Protein AF-A0AAF3F1T7-F1 (afdb_monomer)

Secondary structure (DSSP, 8-state):
---------STT------SSS-EEE--BTTB--EE----TT-TT--HHHHHHHHHH-----BS-SSS--BT-HHHHHHHHHHHHHH-HHHHHHHHHHHHHHHT--EEEEEE-TTT--EEEEE-TTS--S-S--TTS-TTTS-----SS-GGG-SSHHHHHHHHHHHHHHHHSTT-HHHHHHHHHHHHHHHHHHHHHH-SSSSSEEEEEEE--SS-TTS-EEEEEE-STHIIIIIIITTGGGTT---S-B-TTS-B-TTS--S--TTSTTT--TT-GGGSTTTTTTT-

Foldseek 3Di:
DDDDDDDDDDPPDDDDDDDDAFDDFPDDPPDGWGFDDDDPPQPLADPLLRVLCVVQNEGWDAPDPVGQFTPQPLVCLQVVVVCCVPPVSRSLSVLLLLLSCQQDFAQDWDQAAAVRDIDGLGDHRFRFRGQAGPVPDGVVRTNNPRNDDLVQADCRLVSSLVSLLLSCVPVVVNDVSSCVSRVVSNVSNLVVQCVPAVPPNPQWGFFDQACRHPPNVDGDGATAHRPLCQCVQQQCLPVNNLQDGDGDAHPVSHDPVVPDDDRRPRRNVSCPPPCPPRSSPSPPVSD

Radius of gyration: 19.87 Å; Cα contacts (8 Å, |Δi|>4): 439; chains: 1; bounding box: 49×60×43 Å

Nearest PDB structures (foldseek):
  5npf-assembly1_A  TM=7.261E-01  e=2.878E-16  Thermoanaerobacterium xylanolyticum
  8i5u-assembly1_A  TM=7.271E-01  e=4.092E-16  Thermoanaerobacterium xylanolyticum LX-11
  7dkw-assembly2_B  TM=7.254E-01  e=5.175E-16  Thermoanaerobacterium xylanolyticum LX-11
  7w2x-assembly1_A  TM=7.253E-01  e=5.175E-16  Thermoanaerobacterium xylanolyticum LX-11
  7w2v-assembly1_A  TM=7.261E-01  e=5.175E-16  Thermoanaerobacterium xylanolyticum LX-11

InterPro domains:
  IPR006775 Glycosyl-hydrolase family 116, catalytic region [PF04685] (57-226)
  IPR006775 Glycosyl-hydrolase family 116, catalytic region [PF04685] (229-257)
  IPR008928 Six-hairpin glycosidase superfamily [SSF48208] (55-219)
  IPR052566 Non-lysosomal glucosylceramidase [PTHR12654] (53-225)

Mean predicted aligned error: 12.92 Å

Organism: NCBI:txid2138241

Sequence (287 aa):
MVVKTKIELINGQQLCYESTLVRSVLNNNGLQFYLIQPFLQEPHLSPYTQALMKRRGRFGYLESWEYRMVTTYDVHFYASYAIASLWPDLELTIQAEFTDQVGHSAEKEIRFHMEGDKAPLKSRARVPHDLGNPAQDPWLLTNAYVMHDTGKWKDLNLKFVLTSWRDYVILTEKNRKFLDHVYPAVKLLINDTLDCWDQDRDGMIENFGKADQTYDAWQMEGVSALRATIYELNVCKFGDGKMGAVNGMRPDGTLDRARDSLMANQLCGIWDNSKPEKAFDAYVYMR

pLDDT: mean 70.87, std 23.78, range [22.39, 98.19]

Solvent-accessible surface area (backbone atoms only — not comparable to full-atom values): 16847 Å² total; per-residue (Å²): 133,90,77,88,76,86,87,80,82,73,89,85,62,90,81,86,88,74,73,102,68,82,50,64,70,56,80,62,94,85,48,84,43,65,47,78,86,79,74,89,84,49,88,63,59,44,74,65,40,53,53,43,28,74,74,56,41,56,72,79,48,60,69,43,90,89,46,61,26,28,45,30,38,66,60,37,63,56,55,41,52,60,38,45,74,77,38,42,60,44,39,56,32,44,54,41,49,51,40,38,43,19,73,42,62,38,83,56,70,41,67,23,66,75,80,62,50,75,48,52,58,34,46,56,62,30,51,59,54,16,35,2,23,82,93,62,58,46,70,78,46,46,32,58,71,48,51,54,68,60,81,67,32,70,46,48,51,53,47,49,45,53,50,53,50,49,41,34,62,69,71,45,78,60,40,60,72,60,45,69,63,41,45,64,43,43,53,46,31,54,52,52,47,43,75,74,33,25,87,85,70,84,48,38,31,64,44,84,61,40,47,39,40,87,58,62,90,47,63,40,72,47,28,27,67,69,46,82,48,31,55,52,54,24,18,37,67,31,67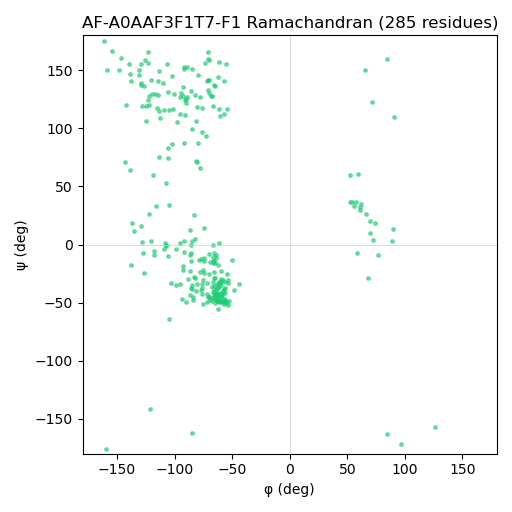,68,16,51,24,13,66,56,87,52,29,37,90,86,72,45,75,49,73,93,76,67,86,81,75,37,85,67,39,27,85,78,45,64,73,91,57,75,84,73,65,82,37,78,67,65,66,72,103

Structure (mmCIF, N/CA/C/O backbone):
data_AF-A0AAF3F1T7-F1
#
_entry.id   AF-A0AAF3F1T7-F1
#
loop_
_atom_site.group_PDB
_atom_site.id
_atom_site.type_symbol
_atom_site.label_atom_id
_atom_site.label_alt_id
_atom_site.label_comp_id
_atom_site.label_asym_id
_atom_site.label_entity_id
_atom_site.label_seq_id
_atom_site.pdbx_PDB_ins_code
_atom_site.Cartn_x
_atom_site.Cartn_y
_atom_site.Cartn_z
_atom_site.occupancy
_atom_site.B_iso_or_equiv
_atom_site.auth_seq_id
_atom_site.auth_comp_id
_atom_site.auth_asym_id
_atom_site.auth_atom_id
_atom_site.pdbx_PDB_model_num
ATOM 1 N N . MET A 1 1 ? 9.779 35.218 2.360 1.00 26.64 1 MET A N 1
ATOM 2 C CA . MET A 1 1 ? 11.245 35.164 2.546 1.00 26.64 1 MET A CA 1
ATOM 3 C C . MET A 1 1 ? 11.849 34.776 1.203 1.00 26.64 1 MET A C 1
ATOM 5 O O . MET A 1 1 ? 11.655 33.651 0.771 1.00 26.64 1 MET A O 1
ATOM 9 N N . VAL A 1 2 ? 12.430 35.734 0.473 1.00 22.39 2 VAL A N 1
ATOM 10 C CA . VAL A 1 2 ? 12.937 35.517 -0.895 1.00 22.39 2 VAL A CA 1
ATOM 11 C C . VAL A 1 2 ? 14.312 34.862 -0.802 1.00 22.39 2 VAL A C 1
ATOM 13 O O . VAL A 1 2 ? 15.281 35.517 -0.423 1.00 22.39 2 VAL A O 1
ATOM 16 N N . VAL A 1 3 ? 14.402 33.571 -1.118 1.00 24.62 3 VAL A N 1
ATOM 17 C CA . VAL A 1 3 ? 15.684 32.864 -1.224 1.00 24.62 3 VAL A CA 1
ATOM 18 C C . VAL A 1 3 ? 16.096 32.870 -2.694 1.00 24.62 3 VAL A C 1
ATOM 20 O O . VAL A 1 3 ? 15.434 32.277 -3.538 1.00 24.62 3 VAL A O 1
ATOM 23 N N . LYS A 1 4 ? 17.174 33.596 -3.012 1.00 24.16 4 LYS A N 1
ATOM 24 C CA . LYS A 1 4 ? 17.809 33.588 -4.338 1.00 24.16 4 LYS A CA 1
ATOM 25 C C . LYS A 1 4 ? 18.459 32.223 -4.565 1.00 24.16 4 LYS A C 1
ATOM 27 O O . LYS A 1 4 ? 19.285 31.812 -3.752 1.00 24.16 4 LYS A O 1
ATOM 32 N N . THR A 1 5 ? 18.172 31.557 -5.679 1.00 28.47 5 THR A N 1
ATOM 33 C CA . THR A 1 5 ? 18.879 30.323 -6.061 1.00 28.47 5 THR A CA 1
ATOM 34 C C . THR A 1 5 ? 19.432 30.441 -7.479 1.00 28.47 5 THR A C 1
ATOM 36 O O . THR A 1 5 ? 18.813 31.002 -8.379 1.00 28.47 5 THR A O 1
ATOM 39 N N . LYS A 1 6 ? 20.676 29.978 -7.609 1.00 25.16 6 LYS A N 1
ATOM 40 C CA . LYS A 1 6 ? 21.584 30.063 -8.752 1.00 25.16 6 LYS A CA 1
ATOM 41 C C . LYS A 1 6 ? 21.052 29.248 -9.942 1.00 25.16 6 LYS A C 1
ATOM 43 O O . LYS A 1 6 ? 20.586 28.128 -9.761 1.00 25.16 6 LYS A O 1
ATOM 48 N N . ILE A 1 7 ? 21.141 29.820 -11.141 1.00 31.12 7 ILE A N 1
ATOM 49 C CA . ILE A 1 7 ? 20.730 29.204 -12.409 1.00 31.12 7 ILE A CA 1
ATOM 50 C C . ILE A 1 7 ? 21.934 28.447 -12.982 1.00 31.12 7 ILE A C 1
ATOM 52 O O . ILE A 1 7 ? 22.962 29.067 -13.246 1.00 31.12 7 ILE A O 1
ATOM 56 N N . GLU A 1 8 ? 21.809 27.139 -13.206 1.00 27.91 8 GLU A N 1
ATOM 57 C CA . GLU A 1 8 ? 22.710 26.388 -14.089 1.00 27.91 8 GLU A CA 1
ATOM 58 C C . GLU A 1 8 ? 21.908 25.820 -15.262 1.00 27.91 8 GLU A C 1
ATOM 60 O O . GLU A 1 8 ? 20.834 25.241 -15.090 1.00 27.91 8 GLU A O 1
ATOM 65 N N . LEU A 1 9 ? 22.419 26.070 -16.467 1.00 26.53 9 LEU A N 1
ATOM 66 C CA . LEU A 1 9 ? 21.808 25.708 -17.739 1.00 26.53 9 LEU A CA 1
ATOM 67 C C . LEU A 1 9 ? 22.265 24.305 -18.142 1.00 26.53 9 LEU A C 1
ATOM 69 O O . LEU A 1 9 ? 23.463 24.063 -18.270 1.00 26.53 9 LEU A O 1
ATOM 73 N N . ILE A 1 10 ? 21.319 23.415 -18.441 1.00 33.62 10 ILE A N 1
ATOM 74 C CA . ILE A 1 10 ? 21.575 22.210 -19.236 1.00 33.62 10 ILE A CA 1
ATOM 75 C C . ILE A 1 10 ? 20.627 22.273 -20.440 1.00 33.62 10 ILE A C 1
ATOM 77 O O . ILE A 1 10 ? 19.414 22.357 -20.275 1.00 33.62 10 ILE A O 1
ATOM 81 N N . ASN A 1 11 ? 21.190 22.285 -21.651 1.00 34.19 11 ASN A N 1
ATOM 82 C CA . ASN A 1 11 ? 20.481 22.251 -22.942 1.00 34.19 11 ASN A CA 1
ATOM 83 C C . ASN A 1 11 ? 19.511 23.413 -23.254 1.00 34.19 11 ASN A C 1
ATOM 85 O O . ASN A 1 11 ? 18.530 23.227 -23.969 1.00 34.19 11 ASN A O 1
ATOM 89 N N . GLY A 1 12 ? 19.795 24.630 -22.781 1.00 33.75 12 GLY A N 1
ATOM 90 C CA . GLY A 1 12 ? 19.194 25.853 -23.340 1.00 33.75 12 GLY A CA 1
ATOM 91 C C . GLY A 1 12 ? 17.698 26.077 -23.077 1.00 33.75 12 GLY A C 1
ATOM 92 O O . GLY A 1 12 ? 17.131 27.005 -23.647 1.00 33.75 12 GLY A O 1
ATOM 93 N N . GLN A 1 13 ? 17.054 25.288 -22.212 1.00 35.22 13 GLN A N 1
ATOM 94 C CA . GLN A 1 13 ? 15.683 25.555 -21.767 1.00 35.22 13 GLN A CA 1
ATOM 95 C C . GLN A 1 13 ? 15.676 26.377 -20.473 1.00 35.22 13 GLN A C 1
ATOM 97 O O . GLN A 1 13 ? 16.335 26.040 -19.488 1.00 35.22 13 GLN A O 1
ATOM 102 N N . GLN A 1 14 ? 14.932 27.483 -20.489 1.00 32.91 14 GLN A N 1
ATOM 103 C CA . GLN A 1 14 ? 14.760 28.380 -19.351 1.00 32.91 14 GLN A CA 1
ATOM 104 C C . GLN A 1 14 ? 13.787 27.741 -18.348 1.00 32.91 14 GLN A C 1
ATOM 106 O O . GLN A 1 14 ? 12.629 27.493 -18.673 1.00 32.91 14 GLN A O 1
ATOM 111 N N . LEU A 1 15 ? 14.261 27.452 -17.134 1.00 35.06 15 LEU A N 1
ATOM 112 C CA . LEU A 1 15 ? 13.452 26.890 -16.049 1.00 35.06 15 LEU A CA 1
ATOM 113 C C . LEU A 1 15 ? 13.152 27.992 -15.024 1.00 35.06 15 LEU A C 1
ATOM 115 O O . LEU A 1 15 ? 14.072 28.513 -14.392 1.00 35.06 15 LEU A O 1
ATOM 119 N N . CYS A 1 16 ? 11.875 28.349 -14.869 1.00 30.30 16 CYS A N 1
ATOM 120 C CA . CYS A 1 16 ? 11.396 29.183 -13.765 1.00 30.30 16 CYS A CA 1
ATOM 121 C C . CYS A 1 16 ? 11.090 28.293 -12.554 1.00 30.30 16 CYS A C 1
ATOM 123 O O . CYS A 1 16 ? 10.420 27.272 -12.690 1.00 30.30 16 CYS A O 1
ATOM 125 N N . TYR A 1 17 ? 11.585 28.685 -11.380 1.00 37.66 17 TYR A N 1
ATOM 126 C CA . TYR A 1 17 ? 11.393 27.967 -10.122 1.00 37.66 17 TYR A CA 1
ATOM 127 C C . TYR A 1 17 ? 10.527 28.800 -9.183 1.00 37.66 17 TYR A C 1
ATOM 129 O O . TYR A 1 17 ? 10.997 29.800 -8.644 1.00 37.66 17 TYR A O 1
ATOM 137 N N . GLU A 1 18 ? 9.291 28.367 -8.955 1.00 31.75 18 GLU A N 1
ATOM 138 C CA . GLU A 1 18 ? 8.468 28.836 -7.843 1.00 31.75 18 GLU A CA 1
ATOM 139 C C . GLU A 1 18 ? 7.934 27.624 -7.081 1.00 31.75 18 GLU A C 1
ATOM 141 O O . GLU A 1 18 ? 7.213 26.799 -7.629 1.00 31.75 18 GLU A O 1
ATOM 146 N N . SER A 1 19 ? 8.299 27.548 -5.799 1.00 34.53 19 SER A N 1
ATOM 147 C CA . SER A 1 19 ? 7.935 26.507 -4.828 1.00 34.53 19 SER A CA 1
ATOM 148 C C . SER A 1 19 ? 8.465 25.091 -5.111 1.00 34.53 19 SER A C 1
ATOM 150 O O . SER A 1 19 ? 8.769 24.694 -6.229 1.00 34.53 19 SER A O 1
ATOM 152 N N . THR A 1 20 ? 8.692 24.351 -4.034 1.00 38.69 20 THR A N 1
ATOM 153 C CA . THR A 1 20 ? 9.573 23.179 -3.933 1.00 38.69 20 THR A CA 1
ATOM 154 C C . THR A 1 20 ? 9.034 21.896 -4.575 1.00 38.69 20 THR A C 1
ATOM 156 O O . THR A 1 20 ? 9.585 20.824 -4.344 1.00 38.69 20 THR A O 1
ATOM 159 N N . LEU A 1 21 ? 7.993 21.960 -5.397 1.00 41.62 21 LEU A N 1
ATOM 160 C CA . LEU A 1 21 ? 7.415 20.787 -6.037 1.00 41.62 21 LEU A CA 1
ATOM 161 C C . LEU A 1 21 ? 7.089 21.085 -7.497 1.00 41.62 21 LEU A C 1
ATOM 163 O O . LEU A 1 21 ? 6.573 22.146 -7.817 1.00 41.62 21 LEU A O 1
ATOM 167 N N . VAL A 1 22 ? 7.342 20.087 -8.349 1.00 36.94 22 VAL A N 1
ATOM 168 C CA . VAL A 1 22 ? 7.126 20.040 -9.807 1.00 36.94 22 VAL A CA 1
ATOM 169 C C . VAL A 1 22 ? 8.322 20.499 -10.654 1.00 36.94 22 VAL A C 1
ATOM 171 O O . VAL A 1 22 ? 8.629 21.682 -10.778 1.00 36.94 22 VAL A O 1
ATOM 174 N N . ARG A 1 23 ? 8.966 19.542 -11.343 1.00 41.91 23 ARG A N 1
ATOM 175 C CA . ARG A 1 23 ? 9.824 19.822 -12.505 1.00 41.91 23 ARG A CA 1
ATOM 176 C C . ARG A 1 23 ? 9.355 19.011 -13.717 1.00 41.91 23 ARG A C 1
ATOM 178 O O . ARG A 1 23 ? 9.404 17.791 -13.731 1.00 41.91 23 ARG A O 1
ATOM 185 N N . SER A 1 24 ? 8.982 19.734 -14.770 1.00 36.25 24 SER A N 1
ATOM 186 C CA . SER A 1 24 ? 8.519 19.279 -16.092 1.00 36.25 24 SER A CA 1
ATOM 187 C C . SER A 1 24 ? 7.118 18.654 -16.149 1.00 36.25 24 SER A C 1
ATOM 189 O O . SER A 1 24 ? 6.832 17.658 -15.497 1.00 36.25 24 SER A O 1
ATOM 191 N N . VAL A 1 25 ? 6.272 19.264 -16.985 1.00 37.84 25 VAL A N 1
ATOM 192 C CA . VAL A 1 25 ? 5.037 18.689 -17.526 1.00 37.84 25 VAL A CA 1
ATOM 193 C C . VAL A 1 25 ? 5.426 18.013 -18.838 1.00 37.84 25 VAL A C 1
ATOM 195 O O . VAL A 1 25 ? 5.777 18.703 -19.796 1.00 37.84 25 VAL A O 1
ATOM 198 N N . LEU A 1 26 ? 5.384 16.682 -18.912 1.00 37.22 26 LEU A N 1
ATOM 199 C CA . LEU A 1 26 ? 5.384 16.013 -20.215 1.00 37.22 26 LEU A CA 1
ATOM 200 C C . LEU A 1 26 ? 3.983 16.171 -20.800 1.00 37.22 26 LEU A C 1
ATOM 202 O O . LEU A 1 26 ? 3.071 15.448 -20.430 1.00 37.22 26 LEU A O 1
ATOM 206 N N . ASN A 1 27 ? 3.783 17.159 -21.666 1.00 36.09 27 ASN A N 1
ATOM 207 C CA . ASN A 1 27 ? 2.490 17.358 -22.304 1.00 36.09 27 ASN A CA 1
ATOM 208 C C . ASN A 1 27 ? 2.417 16.455 -23.541 1.00 36.09 27 ASN A C 1
ATOM 210 O O . ASN A 1 27 ? 2.976 16.783 -24.584 1.00 36.09 27 ASN A O 1
ATOM 214 N N . ASN A 1 28 ? 1.762 15.302 -23.412 1.00 35.72 28 ASN A N 1
ATOM 215 C CA . ASN A 1 28 ? 1.367 14.471 -24.545 1.00 35.72 28 ASN A CA 1
ATOM 216 C C . ASN A 1 28 ? -0.146 14.255 -24.442 1.00 35.72 28 ASN A C 1
ATOM 218 O O . ASN A 1 28 ? -0.623 13.534 -23.569 1.00 35.72 28 ASN A O 1
ATOM 222 N N . ASN A 1 29 ? -0.904 14.923 -25.314 1.00 35.91 29 ASN A N 1
ATOM 223 C CA . ASN A 1 29 ? -2.355 14.758 -25.471 1.00 35.91 29 ASN A CA 1
ATOM 224 C C . ASN A 1 29 ? -3.214 15.000 -24.208 1.00 35.91 29 ASN A C 1
ATOM 226 O O . ASN A 1 29 ? -4.233 14.340 -24.023 1.00 35.91 29 ASN A O 1
ATOM 230 N N . GLY A 1 30 ? -2.847 15.967 -23.359 1.00 37.41 30 GLY A N 1
ATOM 231 C CA . GLY A 1 30 ? -3.693 16.419 -22.241 1.00 37.41 30 GLY A CA 1
ATOM 232 C C . GLY A 1 30 ? -3.516 15.662 -20.920 1.00 37.41 30 GLY A C 1
ATOM 233 O O . GLY A 1 30 ? -4.197 15.985 -19.950 1.00 37.41 30 GLY A O 1
ATOM 234 N N . LEU A 1 31 ? -2.584 14.708 -20.849 1.00 33.84 31 LEU A N 1
ATOM 235 C CA . LEU A 1 31 ? -2.158 14.079 -19.596 1.00 33.84 31 LEU A CA 1
ATOM 236 C C . LEU A 1 31 ? -0.974 14.861 -19.005 1.00 33.84 31 LEU A C 1
ATOM 238 O O . LEU A 1 31 ? 0.033 15.072 -19.680 1.00 33.84 31 LEU A O 1
ATOM 242 N N . GLN A 1 32 ? -1.100 15.309 -17.752 1.00 41.53 32 GLN A N 1
ATOM 243 C CA . GLN A 1 32 ? -0.015 15.951 -17.003 1.00 41.53 32 GLN A CA 1
ATOM 244 C C . GLN A 1 32 ? 0.784 14.892 -16.235 1.00 41.53 32 GLN A C 1
ATOM 246 O O . GLN A 1 32 ? 0.222 14.140 -15.445 1.00 41.53 32 GLN A O 1
ATOM 251 N N . PHE A 1 33 ? 2.100 14.863 -16.443 1.00 37.56 33 PHE A N 1
ATOM 252 C CA . PHE A 1 33 ? 3.034 14.014 -15.698 1.00 37.56 33 PHE A CA 1
ATOM 253 C C . PHE A 1 33 ? 3.971 14.886 -14.862 1.00 37.56 33 PHE A C 1
ATOM 255 O O . PHE A 1 33 ? 4.429 15.919 -15.350 1.00 37.56 33 PHE A O 1
ATOM 262 N N . TYR A 1 34 ? 4.283 14.449 -13.640 1.00 43.84 34 TYR A N 1
ATOM 263 C CA . TYR A 1 34 ? 5.188 15.134 -12.716 1.00 43.84 34 TYR A CA 1
ATOM 264 C C . TYR A 1 34 ? 6.497 14.340 -12.579 1.00 43.84 34 TYR A C 1
ATOM 266 O O . TYR A 1 34 ? 6.488 13.223 -12.071 1.00 43.84 34 TYR A O 1
ATOM 274 N N . LEU A 1 35 ? 7.630 14.905 -13.013 1.00 35.69 35 LEU A N 1
ATOM 275 C CA . LEU A 1 35 ? 8.968 14.348 -12.759 1.00 35.69 35 LEU A CA 1
ATOM 276 C C . LEU A 1 35 ? 9.586 15.019 -11.517 1.00 35.69 35 LEU A C 1
ATOM 278 O O . LEU A 1 35 ? 9.670 16.244 -11.418 1.00 35.69 35 LEU A O 1
ATOM 282 N N . ILE A 1 36 ? 10.027 14.217 -10.545 1.00 49.91 36 ILE A N 1
ATOM 283 C CA . ILE A 1 36 ? 10.605 14.690 -9.274 1.00 49.91 36 ILE A CA 1
ATOM 284 C C . ILE A 1 36 ? 12.025 14.122 -9.130 1.00 49.91 36 ILE A C 1
ATOM 286 O O . ILE A 1 36 ? 12.236 12.919 -9.259 1.00 49.91 36 ILE A O 1
ATOM 290 N N . GLN A 1 37 ? 13.013 14.985 -8.872 1.00 49.00 37 GLN A N 1
ATOM 291 C CA . GLN A 1 37 ? 14.414 14.639 -8.570 1.00 49.00 37 GLN A CA 1
ATOM 292 C C . GLN A 1 37 ? 14.887 15.407 -7.311 1.00 49.00 37 GLN A C 1
ATOM 294 O O . GLN A 1 37 ? 14.482 16.555 -7.146 1.00 49.00 37 GLN A O 1
ATOM 299 N N . PRO A 1 38 ? 15.825 14.887 -6.487 1.00 51.84 38 PRO A N 1
ATOM 300 C CA . PRO A 1 38 ? 15.635 13.723 -5.620 1.00 51.84 38 PRO A CA 1
ATOM 301 C C . PRO A 1 38 ? 15.852 14.038 -4.112 1.00 51.84 38 PRO A C 1
ATOM 303 O O . PRO A 1 38 ? 16.808 14.712 -3.732 1.00 51.84 38 PRO A O 1
ATOM 306 N N . PHE A 1 39 ? 15.017 13.431 -3.261 1.00 51.38 39 PHE A N 1
ATOM 307 C CA . PHE A 1 39 ? 15.287 12.828 -1.933 1.00 51.38 39 PHE A CA 1
ATOM 308 C C . PHE A 1 39 ? 15.870 13.613 -0.750 1.00 51.38 39 PHE A C 1
ATOM 310 O O . PHE A 1 39 ? 15.903 13.055 0.344 1.00 51.38 39 PHE A O 1
ATOM 317 N N . LEU A 1 40 ? 16.307 14.866 -0.878 1.00 49.84 40 LEU A N 1
ATOM 318 C CA . LEU A 1 40 ? 16.998 15.540 0.238 1.00 49.84 40 LEU A CA 1
ATOM 319 C C . LEU A 1 40 ? 16.131 15.805 1.490 1.00 49.84 40 LEU A C 1
ATOM 321 O O . LEU A 1 40 ? 16.683 16.208 2.511 1.00 49.84 40 LEU A O 1
ATOM 325 N N . GLN A 1 41 ? 14.814 15.560 1.450 1.00 68.25 41 GLN A N 1
ATOM 326 C CA . GLN A 1 41 ? 13.911 15.765 2.594 1.00 68.25 41 GLN A CA 1
ATOM 327 C C . GLN A 1 41 ? 12.882 14.637 2.811 1.00 68.25 41 GLN A C 1
ATOM 329 O O . GLN A 1 41 ? 11.914 14.848 3.528 1.00 68.25 41 GLN A O 1
ATOM 334 N N . GLU A 1 42 ? 13.081 13.435 2.253 1.00 83.56 42 GLU A N 1
ATOM 335 C CA . GLU A 1 42 ? 12.143 12.301 2.401 1.00 83.56 42 GLU A CA 1
ATOM 336 C C . GLU A 1 42 ? 12.774 11.154 3.210 1.00 83.56 42 GLU A C 1
ATOM 338 O O . GLU A 1 42 ? 13.176 10.137 2.642 1.00 83.56 42 GLU A O 1
ATOM 343 N N . PRO A 1 43 ? 12.892 11.294 4.547 1.00 85.25 43 PRO A N 1
ATOM 344 C CA . PRO A 1 43 ? 13.607 10.332 5.393 1.00 85.25 43 PRO A CA 1
ATOM 345 C C . PRO A 1 43 ? 12.926 8.961 5.458 1.00 85.25 43 PRO A C 1
ATOM 347 O O . PRO A 1 43 ? 13.529 7.996 5.921 1.00 85.25 43 PRO A O 1
ATOM 350 N N . HIS A 1 44 ? 11.671 8.879 5.016 1.00 88.56 44 HIS A N 1
ATOM 351 C CA . HIS A 1 44 ? 10.901 7.650 5.000 1.00 88.56 44 HIS A CA 1
ATOM 352 C C . HIS A 1 44 ? 11.332 6.676 3.900 1.00 88.56 44 HIS A C 1
ATOM 354 O O . HIS A 1 44 ? 11.121 5.476 4.060 1.00 88.56 44 HIS A O 1
ATOM 360 N N . LEU A 1 45 ? 11.938 7.168 2.813 1.00 92.75 45 LEU A N 1
ATOM 361 C CA . LEU A 1 45 ? 12.264 6.346 1.652 1.00 92.75 45 LEU A CA 1
ATOM 362 C C . LEU A 1 45 ? 13.507 5.495 1.889 1.00 92.75 45 LEU A C 1
ATOM 364 O O . LEU A 1 45 ? 14.596 5.999 2.181 1.00 92.75 45 LEU A O 1
ATOM 368 N N . SER A 1 46 ? 13.371 4.195 1.665 1.00 95.31 46 SER A N 1
ATOM 369 C CA . SER A 1 46 ? 14.470 3.246 1.770 1.00 95.31 46 SER A CA 1
ATOM 370 C C . SER A 1 46 ? 15.499 3.431 0.644 1.00 95.31 46 SER A C 1
ATOM 372 O O . SER A 1 46 ? 15.182 3.931 -0.443 1.00 95.31 46 SER A O 1
ATOM 374 N N . PRO A 1 47 ? 16.745 2.954 0.833 1.00 94.75 47 PRO A N 1
ATOM 375 C CA . PRO A 1 47 ? 17.729 2.915 -0.246 1.00 94.75 47 PRO A CA 1
ATOM 376 C C . PRO A 1 47 ? 17.245 2.137 -1.478 1.00 94.75 47 PRO A C 1
ATOM 378 O O . PRO A 1 47 ? 17.602 2.493 -2.602 1.00 94.75 47 PRO A O 1
ATOM 381 N N . TYR A 1 48 ? 16.426 1.096 -1.275 1.00 95.88 48 TYR A N 1
ATOM 382 C CA . TYR A 1 48 ? 15.831 0.315 -2.358 1.00 95.88 48 TYR A CA 1
ATOM 383 C C . TYR A 1 48 ? 14.916 1.187 -3.220 1.00 95.88 48 TYR A C 1
ATOM 385 O O . TYR A 1 48 ? 15.143 1.310 -4.426 1.00 95.88 48 TYR A O 1
ATOM 393 N N . THR A 1 49 ? 13.940 1.847 -2.598 1.00 95.56 49 THR A N 1
ATOM 394 C CA . THR A 1 49 ? 12.968 2.694 -3.292 1.00 95.56 49 THR A CA 1
ATOM 395 C C . THR A 1 49 ? 13.644 3.881 -3.963 1.00 95.56 49 THR A C 1
ATOM 397 O O . THR A 1 49 ? 13.401 4.141 -5.140 1.00 95.56 49 THR A O 1
ATOM 400 N N . GLN A 1 50 ? 14.587 4.546 -3.286 1.00 92.81 50 GLN A N 1
ATOM 401 C CA . GLN A 1 50 ? 15.361 5.636 -3.886 1.00 92.81 50 GLN A CA 1
ATOM 402 C C . GLN A 1 50 ? 16.134 5.176 -5.132 1.00 92.81 50 GLN A C 1
ATOM 404 O O . GLN A 1 50 ? 16.180 5.885 -6.140 1.00 92.81 50 GLN A O 1
ATOM 409 N N . ALA A 1 51 ? 16.757 3.993 -5.091 1.00 91.19 51 ALA A N 1
ATOM 410 C CA . ALA A 1 51 ? 17.464 3.436 -6.242 1.00 91.19 51 ALA A CA 1
ATOM 411 C C . ALA A 1 51 ? 16.504 3.058 -7.381 1.00 91.19 51 ALA A C 1
ATOM 413 O O . ALA A 1 51 ? 16.837 3.241 -8.556 1.00 91.19 51 ALA A O 1
ATOM 414 N N . LEU A 1 52 ? 15.316 2.552 -7.044 1.00 90.50 52 LEU A N 1
ATOM 415 C CA . LEU A 1 52 ? 14.272 2.213 -8.002 1.00 90.50 52 LEU A CA 1
ATOM 416 C C . LEU A 1 52 ? 13.757 3.466 -8.719 1.00 90.50 52 LEU A C 1
ATOM 418 O O . LEU A 1 52 ? 13.806 3.521 -9.946 1.00 90.50 52 LEU A O 1
ATOM 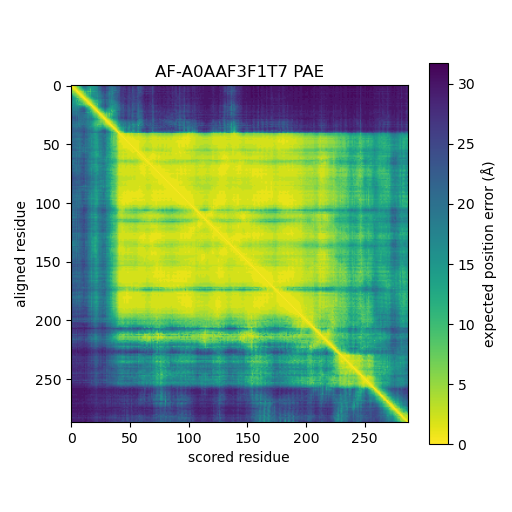422 N N . MET A 1 53 ? 13.405 4.505 -7.960 1.00 92.56 53 MET A N 1
ATOM 423 C CA . MET A 1 53 ? 12.961 5.802 -8.473 1.00 92.56 53 MET A CA 1
ATOM 424 C C . MET A 1 53 ? 14.027 6.489 -9.335 1.00 92.56 53 MET A C 1
ATOM 426 O O . MET A 1 53 ? 13.705 7.014 -10.396 1.00 92.56 53 MET A O 1
ATOM 430 N N . LYS A 1 54 ? 15.311 6.451 -8.944 1.00 87.62 54 LYS A N 1
ATOM 431 C CA . LYS A 1 54 ? 16.408 6.987 -9.780 1.00 87.62 54 LYS A CA 1
ATOM 432 C C . LYS A 1 54 ? 16.498 6.294 -11.138 1.00 87.62 54 LYS A C 1
ATOM 434 O O . LYS A 1 54 ? 16.877 6.931 -12.115 1.00 87.62 54 LYS A O 1
ATOM 439 N N . ARG A 1 55 ? 16.194 4.995 -11.189 1.00 88.38 55 ARG A N 1
ATOM 440 C CA . ARG A 1 55 ? 16.295 4.184 -12.406 1.00 88.38 55 ARG A CA 1
ATOM 441 C C . ARG A 1 55 ? 15.048 4.278 -13.285 1.00 88.38 55 ARG A C 1
ATOM 443 O O . ARG A 1 55 ? 15.181 4.244 -14.502 1.00 88.38 55 ARG A O 1
ATOM 450 N N . ARG A 1 56 ? 13.861 4.335 -12.679 1.00 86.81 56 ARG A N 1
ATOM 451 C CA . ARG A 1 56 ? 12.566 4.127 -13.355 1.00 86.81 56 ARG A CA 1
ATOM 452 C C . ARG A 1 56 ? 11.632 5.334 -13.320 1.00 86.81 56 ARG A C 1
ATOM 454 O O . ARG A 1 56 ? 10.625 5.339 -14.015 1.00 86.81 56 ARG A O 1
ATOM 461 N N . GLY A 1 57 ? 11.982 6.360 -12.550 1.00 86.88 57 GLY A N 1
ATOM 462 C CA . GLY A 1 57 ? 11.103 7.481 -12.244 1.00 86.88 57 GLY A CA 1
ATOM 463 C C . GLY A 1 57 ? 10.183 7.185 -11.062 1.00 86.88 57 GLY A C 1
ATOM 464 O O . GLY A 1 57 ? 9.965 6.030 -10.695 1.00 86.88 57 GLY A O 1
ATOM 465 N N . ARG A 1 58 ? 9.669 8.260 -10.461 1.00 89.69 58 ARG A N 1
ATOM 466 C CA . ARG A 1 58 ? 8.601 8.266 -9.453 1.00 89.69 58 ARG A CA 1
ATOM 467 C C . ARG A 1 58 ? 7.304 8.686 -10.130 1.00 89.69 58 ARG A C 1
ATOM 469 O O . ARG A 1 58 ? 7.342 9.521 -11.033 1.00 89.69 58 ARG A O 1
ATOM 476 N N . PHE A 1 59 ? 6.183 8.119 -9.705 1.00 88.94 59 PHE A N 1
ATOM 477 C CA . PHE A 1 59 ? 4.887 8.373 -10.317 1.00 88.94 59 PHE A CA 1
ATOM 478 C C . PHE A 1 59 ? 3.800 8.519 -9.256 1.00 88.94 59 PHE A C 1
ATOM 480 O O . PHE A 1 59 ? 3.838 7.864 -8.220 1.00 88.94 59 PHE A O 1
ATOM 487 N N . GLY A 1 60 ? 2.823 9.370 -9.545 1.00 90.75 60 GLY A N 1
ATOM 488 C CA . GLY A 1 60 ? 1.602 9.519 -8.772 1.00 90.75 60 GLY A CA 1
ATOM 489 C C . GLY A 1 60 ? 0.528 10.152 -9.645 1.00 90.75 60 GLY A C 1
ATOM 490 O O . GLY A 1 60 ? 0.838 10.906 -10.570 1.00 90.75 60 GLY A 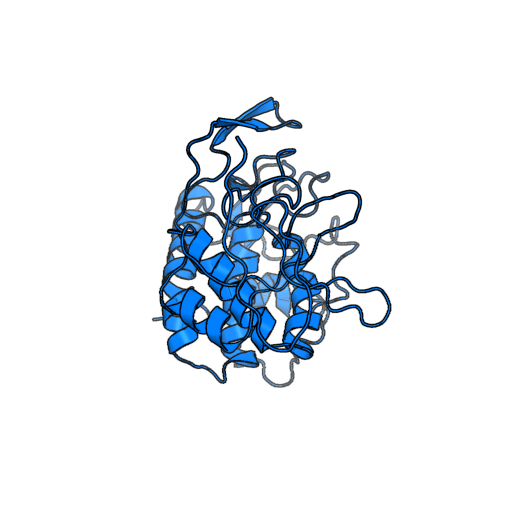O 1
ATOM 491 N N . TYR A 1 61 ? -0.728 9.825 -9.372 1.00 93.25 61 TYR A N 1
ATOM 492 C CA . TYR A 1 61 ? -1.886 10.342 -10.101 1.00 93.25 61 TYR A CA 1
ATOM 493 C C . TYR A 1 61 ? -3.009 10.642 -9.117 1.00 93.25 61 TYR A C 1
ATOM 495 O O . TYR A 1 61 ? -3.035 10.072 -8.035 1.00 93.25 61 TYR A O 1
ATOM 503 N N . LEU A 1 62 ? -3.918 11.552 -9.454 1.00 95.12 62 LEU A N 1
ATOM 504 C CA . LEU A 1 62 ? -5.030 11.864 -8.560 1.00 95.12 62 LEU A CA 1
ATOM 505 C C . LEU A 1 62 ? -6.128 10.814 -8.667 1.00 95.12 62 LEU A C 1
ATOM 507 O O . LEU A 1 62 ? -6.401 10.320 -9.760 1.00 95.12 62 LEU A O 1
ATOM 511 N N . GLU A 1 63 ? -6.790 10.541 -7.549 1.00 92.94 63 GLU A N 1
ATOM 512 C CA . GLU A 1 63 ? -8.035 9.774 -7.542 1.00 92.94 63 GLU A CA 1
ATOM 513 C C . GLU A 1 63 ? -9.084 10.408 -8.460 1.00 92.94 63 GLU A C 1
ATOM 515 O O . GLU A 1 63 ? -9.650 9.741 -9.325 1.00 92.94 63 GLU A O 1
ATOM 520 N N . SER A 1 64 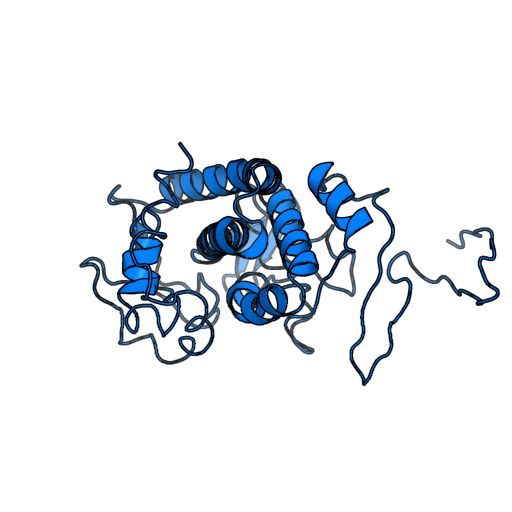? -9.306 11.718 -8.316 1.00 90.75 64 SER A N 1
ATOM 521 C CA . SER A 1 64 ? -10.138 12.497 -9.228 1.00 90.75 64 SER A CA 1
ATOM 522 C C . SER A 1 64 ? -9.822 13.997 -9.142 1.00 90.75 64 SER A C 1
ATOM 524 O O . SER A 1 64 ? -8.913 14.440 -8.438 1.00 90.75 64 SER A O 1
ATOM 526 N N . TRP A 1 65 ? -10.579 14.811 -9.880 1.00 86.69 65 TRP A N 1
ATOM 527 C CA . TRP A 1 65 ? -10.505 16.273 -9.786 1.00 86.69 65 TRP A CA 1
ATOM 528 C C . TRP A 1 65 ? -11.105 16.832 -8.489 1.00 86.69 65 TRP A C 1
ATOM 530 O O . TRP A 1 65 ? -10.643 17.862 -7.986 1.00 86.69 65 TRP A O 1
ATOM 540 N N . GLU A 1 66 ? -12.137 16.170 -7.971 1.00 88.94 66 GLU A N 1
ATOM 541 C CA . GLU A 1 66 ? -12.856 16.558 -6.753 1.00 88.94 66 GLU A CA 1
ATOM 542 C C . GLU A 1 66 ? -12.143 16.009 -5.511 1.00 88.94 66 GLU A C 1
ATOM 544 O O . GLU A 1 66 ? -12.031 16.692 -4.492 1.00 88.94 66 GLU A O 1
ATOM 549 N N . TYR A 1 67 ? -11.553 14.823 -5.647 1.00 88.62 67 TYR A N 1
ATOM 550 C CA . TYR A 1 67 ? -10.799 14.112 -4.626 1.00 88.62 67 TYR A CA 1
ATOM 551 C C . TYR A 1 67 ? -9.298 14.263 -4.886 1.00 88.62 67 TYR A C 1
ATOM 553 O O . TYR A 1 67 ? -8.659 13.454 -5.560 1.00 88.62 67 TYR A O 1
ATOM 561 N N . ARG A 1 68 ? -8.724 15.359 -4.372 1.00 92.94 68 ARG A N 1
ATOM 562 C CA . ARG A 1 68 ? -7.310 15.729 -4.575 1.00 92.94 68 ARG A CA 1
ATOM 563 C C . ARG A 1 68 ? -6.370 14.917 -3.684 1.00 92.94 68 ARG A C 1
ATOM 565 O O . ARG A 1 68 ? -5.713 15.466 -2.800 1.00 92.94 68 ARG A O 1
ATOM 572 N N . MET A 1 69 ? -6.324 13.619 -3.941 1.00 95.62 69 MET A N 1
ATOM 573 C CA . MET A 1 69 ? -5.536 12.635 -3.211 1.00 95.62 69 MET A CA 1
ATOM 574 C C . MET A 1 69 ? -4.622 11.912 -4.192 1.00 95.62 69 MET A C 1
ATOM 576 O O . MET A 1 69 ? -5.071 11.424 -5.230 1.00 95.62 69 MET A O 1
ATOM 580 N N . VAL A 1 70 ? -3.320 11.931 -3.912 1.00 95.94 70 VAL A N 1
ATOM 581 C CA . VAL A 1 70 ? -2.301 11.339 -4.780 1.00 95.94 70 VAL A CA 1
ATOM 582 C C . VAL A 1 70 ? -2.257 9.839 -4.533 1.00 95.94 70 VAL A C 1
ATOM 584 O O . VAL A 1 70 ? -1.914 9.393 -3.446 1.00 95.94 70 VAL A O 1
ATOM 587 N N . THR A 1 71 ? -2.555 9.064 -5.567 1.00 96.38 71 THR A N 1
ATOM 588 C CA . THR A 1 71 ? -2.517 7.604 -5.594 1.00 96.38 71 THR A CA 1
ATOM 589 C C . THR A 1 71 ? -3.315 7.003 -4.441 1.00 96.38 71 THR A C 1
ATOM 591 O O . THR A 1 71 ? -2.765 6.290 -3.612 1.00 96.38 71 THR A O 1
ATOM 594 N N . THR A 1 72 ? -4.611 7.299 -4.365 1.00 97.25 72 THR A N 1
ATOM 595 C CA . THR A 1 72 ? -5.503 6.639 -3.404 1.00 97.25 72 THR A CA 1
ATOM 596 C C . THR A 1 72 ? -5.421 5.123 -3.573 1.00 97.25 72 THR A C 1
ATOM 598 O O . THR A 1 72 ? -5.696 4.604 -4.654 1.00 97.25 72 THR A O 1
ATOM 601 N N . TYR A 1 73 ? -4.964 4.412 -2.547 1.00 97.31 73 TYR A N 1
ATOM 602 C CA . TYR A 1 73 ? -4.419 3.065 -2.658 1.00 97.31 73 TYR A CA 1
ATOM 603 C C . TYR A 1 73 ? -5.498 1.995 -2.810 1.00 97.31 73 TYR A C 1
ATOM 605 O O . TYR A 1 73 ? -5.359 1.059 -3.598 1.00 97.31 73 TYR A O 1
ATOM 613 N N . ASP A 1 74 ? -6.604 2.142 -2.090 1.00 90.88 74 ASP A N 1
ATOM 614 C CA . ASP A 1 74 ? -7.763 1.265 -2.200 1.00 90.88 74 ASP A CA 1
ATOM 615 C C . ASP A 1 74 ? -8.424 1.354 -3.584 1.00 90.88 74 ASP A C 1
ATOM 617 O O . ASP A 1 74 ? -8.941 0.338 -4.055 1.00 90.88 74 ASP A O 1
ATOM 621 N N . VAL A 1 75 ? -8.326 2.508 -4.256 1.00 90.69 75 VAL A N 1
ATOM 622 C CA . VAL A 1 75 ? -8.711 2.715 -5.664 1.00 90.69 75 VAL A CA 1
ATOM 623 C C . VAL A 1 75 ? -7.606 2.246 -6.621 1.00 90.69 75 VAL A C 1
ATOM 625 O O . VAL A 1 75 ? -7.875 1.607 -7.643 1.00 90.69 75 VAL A O 1
ATOM 628 N N . HIS A 1 76 ? -6.340 2.506 -6.285 1.00 94.75 76 HIS A N 1
ATOM 629 C CA . HIS A 1 76 ? -5.173 2.053 -7.040 1.00 94.75 76 HIS A CA 1
ATOM 630 C C . HIS A 1 76 ? -5.123 0.533 -7.145 1.00 94.75 76 HIS A C 1
ATOM 632 O O . HIS A 1 76 ? -4.730 0.017 -8.183 1.00 94.75 76 HIS A O 1
ATOM 638 N N . PHE A 1 77 ? -5.616 -0.203 -6.152 1.00 89.94 77 PHE A N 1
ATOM 639 C CA . PHE A 1 77 ? -5.792 -1.650 -6.246 1.00 89.94 77 PHE A CA 1
ATOM 640 C C . PHE A 1 77 ? -6.496 -2.087 -7.546 1.00 89.94 77 PHE A C 1
ATOM 642 O O . PHE A 1 77 ? -6.069 -3.051 -8.177 1.00 89.94 77 PHE A O 1
ATOM 649 N N . TYR A 1 78 ? -7.502 -1.338 -8.005 1.00 81.25 78 TYR A N 1
ATOM 650 C CA . TYR A 1 78 ? -8.201 -1.615 -9.260 1.00 81.25 78 TYR A CA 1
ATOM 651 C C . TYR A 1 78 ? -7.469 -1.032 -10.480 1.00 81.25 78 TYR A C 1
ATOM 653 O O . TYR A 1 78 ? -7.276 -1.716 -11.487 1.00 81.25 78 TYR A O 1
ATOM 661 N N . ALA A 1 79 ? -7.008 0.221 -10.393 1.00 84.50 79 ALA A N 1
ATOM 662 C CA . ALA A 1 79 ? -6.338 0.907 -11.505 1.00 84.50 79 ALA A CA 1
ATOM 663 C C . ALA A 1 79 ? -4.937 0.347 -11.829 1.00 84.50 79 ALA A C 1
ATOM 665 O O . ALA A 1 79 ? -4.472 0.433 -12.970 1.00 84.50 79 ALA A O 1
ATOM 666 N N . SER A 1 80 ? -4.276 -0.257 -10.843 1.00 88.19 80 SER A N 1
ATOM 667 C CA . SER A 1 80 ? -2.924 -0.815 -10.934 1.00 88.19 80 SER A CA 1
ATOM 668 C C . SER A 1 80 ? -2.812 -1.902 -11.991 1.00 88.19 80 SER A C 1
ATOM 670 O O . SER A 1 80 ? -1.733 -2.093 -12.527 1.00 88.19 80 SER A O 1
ATOM 672 N N . TYR A 1 81 ? -3.904 -2.564 -12.391 1.00 82.44 81 TYR A N 1
ATOM 673 C CA . TYR A 1 81 ? -3.860 -3.487 -13.526 1.00 82.44 81 TYR A CA 1
ATOM 674 C C . TYR A 1 81 ? -3.368 -2.810 -14.810 1.00 82.44 81 TYR A C 1
ATOM 676 O O . TYR A 1 81 ? -2.495 -3.336 -15.506 1.00 82.44 81 TYR A O 1
ATOM 684 N N . ALA A 1 82 ? -3.910 -1.630 -15.122 1.00 82.12 82 ALA A N 1
ATOM 685 C CA . ALA A 1 82 ? -3.529 -0.890 -16.317 1.00 82.12 82 ALA A CA 1
ATOM 686 C C . ALA A 1 82 ? -2.076 -0.405 -16.219 1.00 82.12 82 ALA A C 1
ATOM 688 O O . ALA A 1 82 ? -1.324 -0.517 -17.187 1.00 82.12 82 ALA A O 1
ATOM 689 N N . ILE A 1 83 ? -1.665 0.072 -15.039 1.00 87.38 83 ILE A N 1
ATOM 690 C CA . ILE A 1 83 ? -0.297 0.547 -14.795 1.00 87.38 83 ILE A CA 1
ATOM 691 C C . ILE A 1 83 ? 0.692 -0.621 -14.863 1.00 87.38 83 ILE A C 1
ATOM 693 O O . ILE A 1 83 ? 1.652 -0.543 -15.616 1.00 87.38 83 ILE A O 1
ATOM 697 N N . ALA A 1 84 ? 0.429 -1.734 -14.183 1.00 87.31 84 ALA A N 1
ATOM 698 C CA . ALA A 1 84 ? 1.231 -2.954 -14.226 1.00 87.31 84 ALA A CA 1
ATOM 699 C C . ALA A 1 84 ? 1.384 -3.513 -15.651 1.00 87.31 84 ALA A C 1
ATOM 701 O O . ALA A 1 84 ? 2.460 -3.977 -16.023 1.00 87.31 84 ALA A O 1
ATOM 702 N N . SER A 1 85 ? 0.321 -3.454 -16.460 1.00 82.31 85 SER A N 1
ATOM 703 C CA . SER A 1 85 ? 0.321 -3.999 -17.824 1.00 82.31 85 SER A CA 1
ATOM 704 C C . SER A 1 85 ? 1.069 -3.117 -18.825 1.00 82.31 85 SER A C 1
ATOM 706 O O . SER A 1 85 ? 1.720 -3.630 -19.732 1.00 82.31 85 SER A O 1
ATOM 708 N N . LEU A 1 86 ? 0.957 -1.792 -18.692 1.00 87.06 86 LEU A N 1
ATOM 709 C CA . LEU A 1 86 ? 1.503 -0.834 -19.660 1.00 87.06 86 LEU A CA 1
ATOM 710 C C . LEU A 1 86 ? 2.856 -0.258 -19.221 1.00 87.06 86 LEU A C 1
ATOM 712 O O . LEU A 1 86 ? 3.732 -0.014 -20.049 1.00 87.06 86 LEU A O 1
ATOM 716 N N . TRP A 1 87 ? 3.029 -0.056 -17.918 1.00 92.00 87 TRP A N 1
ATOM 717 C CA . TRP A 1 87 ? 4.188 0.573 -17.287 1.00 92.00 87 TRP A CA 1
ATOM 718 C C . TRP A 1 87 ? 4.590 -0.167 -15.996 1.00 92.00 87 TRP A C 1
ATOM 720 O O . TRP A 1 87 ? 4.563 0.419 -14.909 1.00 92.00 87 TRP A O 1
ATOM 730 N N . PRO A 1 88 ? 5.021 -1.441 -16.093 1.00 92.00 88 PRO A N 1
ATOM 731 C CA . PRO A 1 88 ? 5.349 -2.279 -14.931 1.00 92.00 88 PRO A CA 1
ATOM 732 C C . PRO A 1 88 ? 6.431 -1.671 -14.031 1.00 92.00 88 PRO A C 1
ATOM 734 O O . PRO A 1 88 ? 6.443 -1.852 -12.817 1.00 92.00 88 PRO A O 1
ATOM 737 N N . ASP A 1 89 ? 7.343 -0.908 -14.625 1.00 92.06 89 ASP A N 1
ATOM 738 C CA . ASP A 1 89 ? 8.402 -0.210 -13.910 1.00 92.06 89 ASP A CA 1
ATOM 739 C C . ASP A 1 89 ? 7.871 0.907 -12.997 1.00 92.06 89 ASP A C 1
ATOM 741 O O . ASP A 1 89 ? 8.461 1.133 -11.940 1.00 92.06 89 ASP A O 1
ATOM 745 N N . LEU A 1 90 ? 6.765 1.563 -13.374 1.00 93.38 90 LEU A N 1
ATOM 746 C CA . LEU A 1 90 ? 6.100 2.572 -12.549 1.00 93.38 90 LEU A CA 1
ATOM 747 C C . LEU A 1 90 ? 5.301 1.920 -11.421 1.00 93.38 90 LEU A C 1
ATOM 749 O O . LEU A 1 90 ? 5.406 2.379 -10.288 1.00 93.38 90 LEU A O 1
ATOM 753 N N . GLU A 1 91 ? 4.586 0.827 -11.706 1.00 95.62 91 GLU A N 1
ATOM 754 C CA . GLU A 1 91 ? 3.869 0.048 -10.683 1.00 95.62 91 GLU A CA 1
ATOM 755 C C . GLU A 1 91 ? 4.815 -0.392 -9.562 1.00 95.62 91 GLU A C 1
ATOM 757 O O . GLU A 1 91 ? 4.572 -0.133 -8.386 1.00 95.62 91 GLU A O 1
ATOM 762 N N . LEU A 1 92 ? 5.966 -0.966 -9.926 1.00 96.12 92 LEU A N 1
ATOM 763 C CA . LEU A 1 92 ? 6.959 -1.407 -8.948 1.00 96.12 92 LEU A CA 1
ATOM 764 C C . LEU A 1 92 ? 7.498 -0.250 -8.097 1.00 96.12 92 LEU A C 1
ATOM 766 O O . LEU A 1 92 ? 7.819 -0.459 -6.927 1.00 96.12 92 LEU A O 1
ATOM 770 N N . THR A 1 93 ? 7.604 0.958 -8.658 1.00 95.94 93 THR A N 1
ATOM 771 C CA . THR A 1 93 ? 7.985 2.145 -7.885 1.00 95.94 93 THR A CA 1
ATOM 772 C C . THR A 1 93 ? 6.884 2.565 -6.915 1.00 95.94 93 THR A C 1
ATOM 774 O O . THR A 1 93 ? 7.198 2.821 -5.754 1.00 95.94 93 THR A O 1
ATOM 777 N N . ILE A 1 94 ? 5.620 2.605 -7.355 1.00 97.00 94 ILE A N 1
ATOM 778 C CA . ILE A 1 94 ? 4.473 2.933 -6.494 1.00 97.00 94 ILE A CA 1
ATOM 779 C C . ILE A 1 94 ? 4.421 1.947 -5.325 1.00 97.00 94 ILE A C 1
ATOM 781 O O . ILE A 1 94 ? 4.399 2.352 -4.165 1.00 97.00 94 ILE A O 1
ATOM 785 N N . GLN A 1 95 ? 4.502 0.648 -5.612 1.00 97.88 95 GLN A N 1
ATOM 786 C CA . GLN A 1 95 ? 4.422 -0.383 -4.586 1.00 97.88 95 GLN A CA 1
ATOM 787 C C . GLN A 1 95 ? 5.593 -0.318 -3.593 1.00 97.88 95 GLN A C 1
ATOM 789 O O . GLN A 1 95 ? 5.398 -0.480 -2.384 1.00 97.88 95 GLN A O 1
ATOM 794 N N . ALA A 1 96 ? 6.809 -0.022 -4.066 1.00 97.44 96 ALA A N 1
ATOM 795 C CA . ALA A 1 96 ? 7.974 0.182 -3.203 1.00 97.44 96 ALA A CA 1
ATOM 796 C C . ALA A 1 96 ? 7.838 1.424 -2.303 1.00 97.44 96 ALA A C 1
ATOM 798 O O . ALA A 1 96 ? 8.258 1.398 -1.146 1.00 97.44 96 ALA A O 1
ATOM 799 N N . GLU A 1 97 ? 7.217 2.487 -2.806 1.00 96.56 97 GLU A N 1
ATOM 800 C CA . GLU A 1 97 ? 6.948 3.709 -2.053 1.00 96.56 97 GLU A CA 1
ATOM 801 C C . GLU A 1 97 ? 5.876 3.508 -0.976 1.00 96.56 97 GLU A C 1
ATOM 803 O O . GLU A 1 97 ? 6.089 3.882 0.177 1.00 96.56 97 GLU A O 1
ATOM 808 N N . PHE A 1 98 ? 4.769 2.834 -1.298 1.00 98.19 98 PHE A N 1
ATOM 809 C CA . PHE A 1 98 ? 3.774 2.449 -0.292 1.00 98.19 98 PHE A CA 1
ATOM 810 C C . PHE A 1 98 ? 4.361 1.522 0.774 1.00 98.19 98 PHE A C 1
ATOM 812 O O . PHE A 1 98 ? 4.042 1.669 1.954 1.00 98.19 98 PHE A O 1
ATOM 819 N N . THR A 1 99 ? 5.261 0.614 0.384 1.00 98.19 99 THR A N 1
ATOM 820 C CA . THR A 1 99 ? 5.991 -0.252 1.324 1.00 98.19 99 THR A CA 1
ATOM 821 C C . THR A 1 99 ? 6.738 0.577 2.361 1.00 98.19 99 THR A C 1
ATOM 823 O O . THR A 1 99 ? 6.623 0.314 3.560 1.00 98.19 99 THR A O 1
ATOM 826 N N . ASP A 1 100 ? 7.462 1.603 1.909 1.00 97.00 100 ASP A N 1
ATOM 827 C CA . ASP A 1 100 ? 8.226 2.470 2.798 1.00 97.00 100 ASP A CA 1
ATOM 828 C C . ASP A 1 100 ? 7.324 3.189 3.798 1.00 97.00 100 ASP A C 1
ATOM 830 O O . ASP A 1 100 ? 7.748 3.368 4.932 1.00 97.00 100 ASP A O 1
ATOM 834 N N . GLN A 1 101 ? 6.078 3.514 3.430 1.00 96.25 101 GLN A N 1
ATOM 835 C CA . GLN A 1 101 ? 5.092 4.219 4.263 1.00 96.25 101 GLN A CA 1
ATOM 836 C C . GLN A 1 101 ? 4.446 3.364 5.370 1.00 96.25 101 GLN A C 1
ATOM 838 O O . GLN A 1 101 ? 3.956 3.911 6.365 1.00 96.25 101 GLN A O 1
ATOM 843 N N . VAL A 1 102 ? 4.448 2.030 5.253 1.00 96.94 102 VAL A N 1
ATOM 844 C CA . VAL A 1 102 ? 3.767 1.124 6.205 1.00 96.94 102 VAL A CA 1
ATOM 845 C C . VAL A 1 102 ? 4.276 1.304 7.640 1.00 96.94 102 VAL A C 1
ATOM 847 O O . VAL A 1 102 ? 3.500 1.298 8.602 1.00 96.94 102 VAL A O 1
ATOM 850 N N . GLY A 1 103 ? 5.589 1.483 7.789 1.00 93.31 103 GLY A N 1
ATOM 851 C CA . GLY A 1 103 ? 6.247 1.640 9.085 1.00 93.31 103 GLY A CA 1
ATOM 852 C C . GLY A 1 103 ? 6.129 3.035 9.704 1.00 93.31 103 GLY A C 1
ATOM 853 O O . GLY A 1 103 ? 6.438 3.176 10.890 1.00 93.31 103 GLY A O 1
ATOM 854 N N . HIS A 1 104 ? 5.693 4.043 8.938 1.00 92.00 104 HIS A N 1
ATOM 855 C CA . HIS A 1 104 ? 5.621 5.432 9.400 1.00 92.00 104 HIS A CA 1
ATOM 856 C C . HIS A 1 104 ? 4.338 5.726 10.154 1.00 92.00 104 HIS A C 1
ATOM 858 O O . HIS A 1 104 ? 3.274 5.161 9.885 1.00 92.00 104 HIS A O 1
ATOM 864 N N . SER A 1 105 ? 4.463 6.679 11.067 1.00 91.75 105 SER A N 1
ATOM 865 C CA . SER A 1 105 ? 3.369 7.289 11.804 1.00 91.75 105 SER A CA 1
ATOM 866 C C . SER A 1 105 ? 3.499 8.806 11.752 1.00 91.75 105 SER A C 1
ATOM 868 O O . SER A 1 105 ? 4.607 9.337 11.799 1.00 91.75 105 SER A O 1
ATOM 870 N N . ALA A 1 106 ? 2.367 9.497 11.716 1.00 87.94 106 ALA A N 1
ATOM 871 C CA . ALA A 1 106 ? 2.283 10.937 11.883 1.00 87.94 106 ALA A CA 1
ATOM 872 C C . ALA A 1 106 ? 1.539 11.225 13.190 1.00 87.94 106 ALA A C 1
ATOM 874 O O . ALA A 1 106 ? 0.352 10.932 13.311 1.00 87.94 106 ALA A O 1
ATOM 875 N N . GLU A 1 107 ? 2.232 11.821 14.162 1.00 78.62 107 GLU A N 1
ATOM 876 C CA . GLU A 1 107 ? 1.679 12.125 15.495 1.00 78.62 107 GLU A CA 1
ATOM 877 C C . GLU A 1 107 ? 0.634 13.250 15.483 1.00 78.62 107 GLU A C 1
ATOM 879 O O . GLU A 1 107 ? -0.020 13.507 16.492 1.00 78.62 107 GLU A O 1
ATOM 884 N N . LYS A 1 108 ? 0.461 13.936 14.346 1.00 88.88 108 LYS A N 1
ATOM 885 C CA . LYS A 1 108 ? -0.542 14.987 14.191 1.00 88.88 108 LYS A CA 1
ATOM 886 C C . LYS A 1 108 ? -1.938 14.402 14.417 1.00 88.88 108 LYS A C 1
ATOM 888 O O . LYS A 1 108 ? -2.441 13.655 13.583 1.00 88.88 108 LYS A O 1
ATOM 893 N N . GLU A 1 109 ? -2.563 14.783 15.525 1.00 92.44 109 GLU A N 1
ATOM 894 C CA . GLU A 1 109 ? -3.953 14.449 15.822 1.00 92.44 109 GLU A CA 1
ATOM 895 C C . GLU A 1 109 ? -4.893 15.239 14.901 1.00 92.44 109 GLU A C 1
ATOM 897 O O . GLU A 1 109 ? -4.753 16.457 14.739 1.00 92.44 109 GLU A O 1
ATOM 902 N N . ILE A 1 110 ? -5.864 14.548 14.309 1.00 93.88 110 ILE A N 1
ATOM 903 C CA . ILE A 1 110 ? -6.923 15.155 13.504 1.00 93.88 110 ILE A CA 1
ATOM 904 C C . ILE A 1 110 ? -8.295 14.739 14.021 1.00 93.88 110 ILE A C 1
ATOM 906 O O . ILE A 1 110 ? -8.427 13.733 14.712 1.00 93.88 110 ILE A O 1
ATOM 910 N N . ARG A 1 111 ? -9.320 15.525 13.683 1.00 95.25 111 ARG A N 1
ATOM 911 C CA . ARG A 1 111 ? -10.719 15.153 13.898 1.00 95.25 111 ARG A CA 1
ATOM 912 C C . ARG A 1 111 ? -11.310 14.671 12.577 1.00 95.25 111 ARG A C 1
ATOM 914 O O . ARG A 1 111 ? -11.436 15.486 11.660 1.00 95.25 111 ARG A O 1
ATOM 921 N N . PHE A 1 112 ? -11.705 13.405 12.514 1.00 93.56 112 PHE A N 1
ATOM 922 C CA . PHE A 1 112 ? -12.369 12.843 11.340 1.00 93.56 112 PHE A CA 1
ATOM 923 C C . PHE A 1 112 ? -13.792 13.385 11.218 1.00 93.56 112 PHE A C 1
ATOM 925 O O . PHE A 1 112 ? -14.462 13.646 12.221 1.00 93.56 112 PHE A O 1
ATOM 932 N N . HIS A 1 113 ? -14.223 13.662 9.991 1.00 92.38 113 HIS A N 1
ATOM 933 C CA . HIS A 1 113 ? -15.433 14.452 9.758 1.00 92.38 113 HIS A CA 1
ATOM 934 C C . HIS A 1 113 ? -16.727 13.671 9.989 1.00 92.38 113 HIS A C 1
ATOM 936 O O . HIS A 1 113 ? -17.694 14.260 10.468 1.00 92.38 113 HIS A O 1
ATOM 942 N N . MET A 1 114 ? -16.743 12.373 9.689 1.00 87.31 114 MET A N 1
ATOM 943 C CA . MET A 1 114 ? -17.964 11.568 9.730 1.00 87.31 114 MET A CA 1
ATOM 944 C C . MET A 1 114 ? -18.276 11.052 11.139 1.00 87.31 114 MET A C 1
ATOM 946 O O . MET A 1 114 ? -19.394 11.218 11.621 1.00 87.31 114 MET A O 1
ATOM 950 N N . GLU A 1 115 ? -17.294 10.485 11.841 1.00 86.31 115 GLU A N 1
ATOM 951 C CA . GLU A 1 115 ? -17.464 9.997 13.217 1.00 86.31 115 GLU A CA 1
ATOM 952 C C . GLU A 1 115 ? -17.243 11.083 14.278 1.00 86.31 115 GLU A C 1
ATOM 954 O O . GLU A 1 115 ? -17.712 10.956 15.411 1.00 86.31 115 GLU A O 1
ATOM 959 N N . GLY A 1 116 ? -16.498 12.141 13.944 1.00 88.81 116 GLY A N 1
ATOM 960 C CA . GLY A 1 116 ? -16.093 13.177 14.892 1.00 88.81 116 GLY A CA 1
ATOM 961 C C . GLY A 1 116 ? -15.017 12.735 15.890 1.00 88.81 116 GLY A C 1
ATOM 962 O O . GLY A 1 116 ? -14.675 13.526 16.781 1.00 88.81 116 GLY A O 1
ATOM 963 N N . ASP A 1 117 ? -14.489 11.514 15.769 1.00 88.44 117 ASP A N 1
ATOM 964 C CA . ASP A 1 117 ? -13.423 10.997 16.618 1.00 88.44 117 ASP A CA 1
ATOM 965 C C . ASP A 1 117 ? -12.083 11.674 16.313 1.00 88.44 117 ASP A C 1
ATOM 967 O O . ASP A 1 117 ? -11.879 12.327 15.285 1.00 88.44 117 ASP A O 1
ATOM 971 N N . LYS A 1 118 ? -11.182 11.594 17.291 1.00 93.38 118 LYS A N 1
ATOM 972 C CA . LYS A 1 118 ? -9.834 12.138 17.194 1.00 93.38 118 LYS A CA 1
ATOM 973 C C . LYS A 1 118 ? -8.831 11.006 17.230 1.00 93.38 118 LYS A C 1
ATOM 975 O O . LYS A 1 118 ? -8.873 10.186 18.145 1.00 93.38 118 LYS A O 1
ATOM 980 N N . ALA A 1 119 ? -7.933 10.989 16.260 1.00 92.19 119 ALA A N 1
ATOM 981 C CA . ALA A 1 119 ? -6.863 10.009 16.186 1.00 92.19 119 ALA A CA 1
ATOM 982 C C . ALA A 1 119 ? -5.670 10.571 15.391 1.00 92.19 119 ALA A C 1
ATOM 984 O O . ALA A 1 119 ? -5.789 11.629 14.757 1.00 92.19 119 ALA A O 1
ATOM 985 N N . PRO A 1 120 ? -4.499 9.911 15.456 1.00 93.12 120 PRO A N 1
ATOM 986 C CA . PRO A 1 120 ? -3.356 10.263 14.623 1.00 93.12 120 PRO A CA 1
ATOM 987 C C . PRO A 1 120 ? -3.718 10.207 13.135 1.00 93.12 120 PRO A C 1
ATOM 989 O O . PRO A 1 120 ? -4.391 9.276 12.701 1.00 93.12 120 PRO A O 1
ATOM 992 N N . LEU A 1 121 ? -3.217 11.160 12.343 1.00 93.00 121 LEU A N 1
ATOM 993 C CA . LEU A 1 121 ? -3.427 11.199 10.889 1.00 93.00 121 LEU A CA 1
ATOM 994 C C . LEU A 1 121 ? -2.957 9.911 10.198 1.00 93.00 121 LEU A C 1
ATOM 996 O O . LEU A 1 121 ? -3.574 9.439 9.246 1.00 93.00 121 LEU A O 1
ATOM 1000 N N . LYS A 1 122 ? -1.847 9.346 10.682 1.00 93.81 122 LYS A N 1
ATOM 1001 C CA . LYS A 1 122 ? -1.274 8.100 10.179 1.00 93.81 122 LYS A CA 1
ATOM 1002 C C . LYS A 1 122 ? -0.723 7.287 11.340 1.00 93.81 122 LYS A C 1
ATOM 1004 O O . LYS A 1 122 ? 0.213 7.711 12.015 1.00 93.81 122 LYS A O 1
ATOM 1009 N N . SER A 1 123 ? -1.255 6.088 11.524 1.00 92.62 123 SER A N 1
ATOM 1010 C CA . SER A 1 123 ? -0.734 5.111 12.483 1.00 92.62 123 SER A CA 1
ATOM 1011 C C . SER A 1 123 ? 0.279 4.175 11.823 1.00 92.62 123 SER A C 1
ATOM 1013 O O . SER A 1 123 ? 0.204 3.900 10.620 1.00 92.62 123 SER A O 1
ATOM 1015 N N . ARG A 1 124 ? 1.234 3.672 12.612 1.00 94.38 124 ARG A N 1
ATOM 1016 C CA . ARG A 1 124 ? 2.167 2.614 12.190 1.00 94.38 124 ARG A CA 1
ATOM 1017 C C . ARG A 1 124 ? 1.396 1.334 11.834 1.00 94.38 124 ARG A C 1
ATOM 1019 O O . ARG A 1 124 ? 0.288 1.134 12.319 1.00 94.38 124 ARG A O 1
ATOM 1026 N N . ALA A 1 125 ? 1.999 0.473 11.010 1.00 94.56 125 ALA A N 1
ATOM 1027 C CA . ALA A 1 125 ? 1.426 -0.808 10.580 1.00 94.56 125 ALA A CA 1
ATOM 1028 C C . ALA A 1 125 ? 0.111 -0.644 9.800 1.00 94.56 125 ALA A C 1
ATOM 1030 O O . ALA A 1 125 ? -0.757 -1.511 9.802 1.00 94.56 125 ALA A O 1
ATOM 1031 N N . ARG A 1 126 ? -0.033 0.482 9.104 1.00 94.38 126 ARG A N 1
ATOM 1032 C CA . ARG A 1 126 ? -1.146 0.760 8.196 1.00 94.38 126 ARG A CA 1
ATOM 1033 C C . ARG A 1 126 ? -0.583 1.225 6.870 1.00 94.38 126 ARG A C 1
ATOM 1035 O O . ARG A 1 126 ? 0.367 2.013 6.850 1.00 94.38 126 ARG A O 1
ATOM 1042 N N . VAL A 1 127 ? -1.169 0.762 5.779 1.00 96.88 127 VAL A N 1
ATOM 1043 C CA . VAL A 1 127 ? -0.958 1.375 4.465 1.00 96.88 127 VAL A CA 1
ATOM 1044 C C . VAL A 1 127 ? -1.660 2.738 4.495 1.00 96.88 127 VAL A C 1
ATOM 1046 O O . VAL A 1 127 ? -2.792 2.800 4.976 1.00 96.88 127 VAL A O 1
ATOM 1049 N N . PRO A 1 128 ? -1.012 3.848 4.094 1.00 96.75 128 PRO A N 1
ATOM 1050 C CA . PRO A 1 128 ? -1.736 5.106 3.964 1.00 96.75 128 PRO A CA 1
ATOM 1051 C C . PRO A 1 128 ? -2.822 4.967 2.889 1.00 96.75 128 PRO A C 1
ATOM 1053 O O . PRO A 1 128 ? -2.614 4.293 1.883 1.00 96.75 128 PRO A O 1
ATOM 1056 N N . HIS A 1 129 ? -3.963 5.612 3.103 1.00 97.19 129 HIS A N 1
ATOM 1057 C CA . HIS A 1 129 ? -5.036 5.696 2.119 1.00 97.19 129 HIS A CA 1
ATOM 1058 C C . HIS A 1 129 ? -4.543 6.363 0.837 1.00 97.19 129 HIS A C 1
ATOM 1060 O O . HIS A 1 129 ? -4.786 5.866 -0.249 1.00 97.19 129 HIS A O 1
ATOM 1066 N N . ASP A 1 130 ? -3.784 7.446 0.961 1.00 97.88 130 ASP A N 1
ATOM 1067 C CA . ASP A 1 130 ? -3.237 8.190 -0.164 1.00 97.88 130 ASP A CA 1
ATOM 1068 C C . ASP A 1 130 ? -1.864 8.776 0.192 1.00 97.88 130 ASP A C 1
ATOM 1070 O O . ASP A 1 130 ? -1.498 8.936 1.362 1.00 97.88 130 ASP A O 1
ATOM 1074 N N . LEU A 1 131 ? -1.091 9.124 -0.833 1.00 96.31 131 LEU A N 1
ATOM 1075 C CA . LEU A 1 131 ? 0.203 9.793 -0.718 1.00 96.31 131 LEU A CA 1
ATOM 1076 C C . LEU A 1 131 ? 0.056 11.314 -0.566 1.00 96.31 131 LEU A C 1
ATOM 1078 O O . LEU A 1 131 ? 0.977 12.054 -0.887 1.00 96.31 131 LEU A O 1
ATOM 1082 N N . GLY A 1 132 ? -1.068 11.811 -0.061 1.00 94.50 132 GLY A N 1
ATOM 1083 C CA . GLY A 1 132 ? -1.254 13.209 0.305 1.00 94.50 132 GLY A CA 1
ATOM 1084 C C . GLY A 1 132 ? -1.941 14.059 -0.758 1.00 94.50 132 GLY A C 1
ATOM 1085 O O . GLY A 1 132 ? -2.449 13.582 -1.772 1.00 94.50 132 GLY A O 1
ATOM 1086 N N . ASN A 1 133 ? -1.958 15.369 -0.507 1.00 90.56 133 ASN A N 1
ATOM 1087 C CA . ASN A 1 133 ? -2.646 16.353 -1.338 1.00 90.56 133 ASN A CA 1
ATOM 1088 C C . ASN A 1 133 ? -1.634 17.164 -2.163 1.00 90.56 133 ASN A C 1
ATOM 1090 O O . ASN A 1 133 ? -0.706 17.723 -1.575 1.00 90.56 133 ASN A O 1
ATOM 1094 N N . PRO A 1 134 ? -1.823 17.331 -3.486 1.00 87.81 134 PRO A N 1
ATOM 1095 C CA . PRO A 1 134 ? -0.910 18.111 -4.329 1.00 87.81 134 PRO A CA 1
ATOM 1096 C C . PRO A 1 134 ? -0.812 19.600 -3.951 1.00 87.81 134 PRO A C 1
ATOM 1098 O O . PRO A 1 134 ? 0.118 20.271 -4.381 1.00 87.81 134 PRO A O 1
ATOM 1101 N N . ALA A 1 135 ? -1.763 20.137 -3.181 1.00 87.69 135 ALA A N 1
ATOM 1102 C CA . ALA A 1 135 ? -1.732 21.512 -2.678 1.00 87.69 135 ALA A CA 1
ATOM 1103 C C . ALA A 1 135 ? -0.946 21.673 -1.357 1.00 87.69 135 ALA A C 1
ATOM 1105 O O . ALA A 1 135 ? -0.892 22.776 -0.813 1.00 87.69 135 ALA A O 1
ATOM 1106 N N . GLN A 1 136 ? -0.390 20.586 -0.818 1.00 87.56 136 GLN A N 1
ATOM 1107 C CA . GLN A 1 136 ? 0.464 20.562 0.372 1.00 87.56 136 GLN A CA 1
ATOM 1108 C C . GLN A 1 136 ? 1.829 19.958 -0.005 1.00 87.56 136 GLN A C 1
ATOM 1110 O O . GLN A 1 136 ? 2.328 20.215 -1.098 1.00 87.56 136 GLN A O 1
ATOM 1115 N N . ASP A 1 137 ? 2.414 19.146 0.876 1.00 86.88 137 ASP A N 1
ATOM 1116 C CA . ASP A 1 137 ? 3.609 18.352 0.602 1.00 86.88 137 ASP A CA 1
ATOM 1117 C C . ASP A 1 137 ? 3.201 16.878 0.424 1.00 86.88 137 ASP A C 1
ATOM 1119 O O . ASP A 1 137 ? 3.253 16.106 1.392 1.00 86.88 137 ASP A O 1
ATOM 1123 N N . PRO A 1 138 ? 2.744 16.467 -0.778 1.00 86.75 138 PRO A N 1
ATOM 1124 C CA . PRO A 1 138 ? 2.473 15.061 -1.053 1.00 86.75 138 PRO A CA 1
ATOM 1125 C C . PRO A 1 138 ? 3.721 14.216 -0.762 1.00 86.75 138 PRO A C 1
ATOM 1127 O O . PRO A 1 138 ? 4.850 14.709 -0.760 1.00 86.75 138 PRO A O 1
ATOM 1130 N N . TRP A 1 139 ? 3.501 12.941 -0.467 1.00 88.00 139 TRP A N 1
ATOM 1131 C CA . TRP A 1 139 ? 4.460 11.924 -0.037 1.00 88.00 139 TRP A CA 1
ATOM 1132 C C . TRP A 1 139 ? 5.071 12.113 1.355 1.00 88.00 139 TRP A C 1
ATOM 1134 O O . TRP A 1 139 ? 5.395 11.130 2.022 1.00 88.00 139 TRP A O 1
ATOM 1144 N N . LEU A 1 140 ? 5.190 13.353 1.828 1.00 88.56 140 LEU A N 1
ATOM 1145 C CA . LEU A 1 140 ?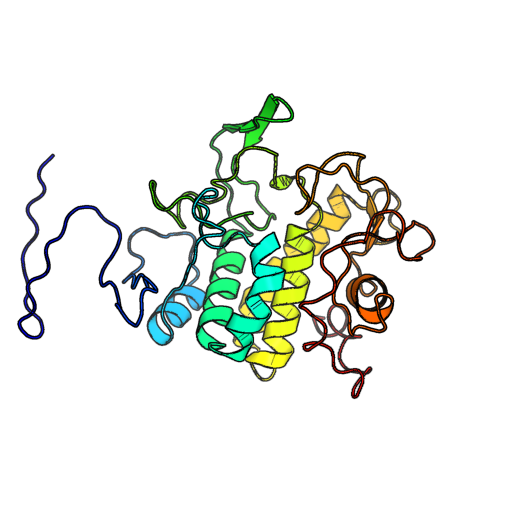 5.572 13.663 3.206 1.00 88.56 140 LEU A CA 1
ATOM 1146 C C . LEU A 1 140 ? 4.357 13.695 4.134 1.00 88.56 140 LEU A C 1
ATOM 1148 O O . LEU A 1 140 ? 4.405 13.154 5.237 1.00 88.56 140 LEU A O 1
ATOM 1152 N N . LEU A 1 141 ? 3.269 14.314 3.675 1.00 90.38 141 LEU A N 1
ATOM 1153 C CA . LEU A 1 141 ? 2.004 14.430 4.392 1.00 90.38 141 LEU A CA 1
ATOM 1154 C C . LEU A 1 141 ? 0.975 13.486 3.763 1.00 90.38 141 LEU A C 1
ATOM 1156 O O . LEU A 1 141 ? 0.090 13.912 3.024 1.00 90.38 141 LEU A O 1
ATOM 1160 N N . THR A 1 142 ? 1.141 12.190 4.028 1.00 94.06 142 THR A N 1
ATOM 1161 C CA . THR A 1 142 ? 0.217 11.133 3.585 1.00 94.06 142 THR A CA 1
ATOM 1162 C C . THR A 1 142 ? -1.113 11.180 4.347 1.00 94.06 142 THR A C 1
ATOM 1164 O O . THR A 1 142 ? -1.210 11.841 5.384 1.00 94.06 142 THR A O 1
ATOM 1167 N N . ASN A 1 143 ? -2.132 10.477 3.835 1.00 95.62 143 ASN A N 1
ATOM 1168 C CA . ASN A 1 143 ? -3.514 10.512 4.333 1.00 95.62 143 ASN A CA 1
ATOM 1169 C C . ASN A 1 143 ? -4.136 11.917 4.277 1.00 95.62 143 ASN A C 1
ATOM 1171 O O . ASN A 1 143 ? -4.539 12.479 5.293 1.00 95.62 143 ASN A O 1
ATOM 1175 N N . ALA A 1 144 ? -4.239 12.501 3.085 1.00 95.12 144 ALA A N 1
ATOM 1176 C CA . ALA A 1 144 ? -5.037 13.709 2.890 1.00 95.12 144 ALA A CA 1
ATOM 1177 C C . ALA A 1 144 ? -6.539 13.460 3.103 1.00 95.12 144 ALA A C 1
ATOM 1179 O O . ALA A 1 144 ? -7.270 14.403 3.420 1.00 95.12 144 ALA A O 1
ATOM 1180 N N . TYR A 1 145 ? -6.995 12.214 2.955 1.00 94.81 145 TYR A N 1
ATOM 1181 C CA . TYR A 1 145 ? -8.343 11.803 3.323 1.00 94.81 145 TYR A CA 1
ATOM 1182 C C . TYR A 1 145 ? -8.576 11.866 4.837 1.00 94.81 145 TYR A C 1
ATOM 1184 O O . TYR A 1 145 ? -7.937 11.156 5.613 1.00 94.81 145 TYR A O 1
ATOM 1192 N N . VAL A 1 146 ? -9.536 12.694 5.257 1.00 93.88 146 VAL A N 1
ATOM 1193 C CA . VAL A 1 146 ? -9.878 12.913 6.677 1.00 93.88 146 VAL A CA 1
ATOM 1194 C C . VAL A 1 146 ? -11.377 12.770 6.967 1.00 93.88 146 VAL A C 1
ATOM 1196 O O . VAL A 1 146 ? -11.859 13.212 8.012 1.00 93.88 146 VAL A O 1
ATOM 1199 N N . MET A 1 147 ? -12.134 12.161 6.048 1.00 92.31 147 MET A N 1
ATOM 1200 C CA . MET A 1 147 ? -13.569 11.924 6.253 1.00 92.31 147 MET A CA 1
ATOM 1201 C C . MET A 1 147 ? -13.798 10.823 7.291 1.00 92.31 147 MET A C 1
ATOM 1203 O O . MET A 1 147 ? -14.512 11.065 8.263 1.00 92.31 147 MET A O 1
ATOM 1207 N N . HIS A 1 148 ? -13.113 9.688 7.126 1.00 90.81 148 HIS A N 1
ATOM 1208 C CA . HIS A 1 148 ? -13.082 8.555 8.055 1.00 90.81 148 HIS A CA 1
ATOM 1209 C C . HIS A 1 148 ? -11.647 8.231 8.483 1.00 90.81 148 HIS A C 1
ATOM 1211 O O . HIS A 1 148 ? -10.691 8.511 7.756 1.00 90.81 148 HIS A O 1
ATOM 1217 N N . ASP A 1 149 ? -11.500 7.594 9.647 1.00 92.00 149 ASP A N 1
ATOM 1218 C CA . ASP A 1 149 ? -10.220 7.050 10.107 1.00 92.00 149 ASP A CA 1
ATOM 1219 C C . ASP A 1 149 ? -9.831 5.801 9.304 1.00 92.00 149 ASP A C 1
ATOM 1221 O O . ASP A 1 149 ? -10.190 4.669 9.643 1.00 92.00 149 ASP A O 1
ATOM 1225 N N . THR A 1 150 ? -9.050 6.010 8.245 1.00 90.62 150 THR A N 1
ATOM 1226 C CA . THR A 1 150 ? -8.547 4.946 7.362 1.00 90.62 150 THR A CA 1
ATOM 1227 C C . THR A 1 150 ? -7.566 4.007 8.062 1.00 90.62 150 THR A C 1
ATOM 1229 O O . THR A 1 150 ? -7.370 2.875 7.625 1.00 90.62 150 THR A O 1
ATOM 1232 N N . GLY A 1 151 ? -7.017 4.391 9.222 1.00 89.38 151 GLY A N 1
ATOM 1233 C CA . GLY A 1 151 ? -6.265 3.484 10.089 1.00 89.38 151 GLY A CA 1
ATOM 1234 C C . GLY A 1 151 ? -7.124 2.355 10.672 1.00 89.38 151 GLY A C 1
ATOM 1235 O O . GLY A 1 151 ? -6.586 1.358 11.159 1.00 89.38 151 GLY A O 1
ATOM 1236 N N . LYS A 1 152 ? -8.452 2.481 10.614 1.00 87.50 152 LYS A N 1
ATOM 1237 C CA . LYS A 1 152 ? -9.405 1.438 11.006 1.00 87.50 152 LYS A CA 1
ATOM 1238 C C . LYS A 1 152 ? -9.951 0.650 9.812 1.00 87.50 152 LYS A C 1
ATOM 1240 O O . LYS A 1 152 ? -10.695 -0.300 10.054 1.00 87.50 152 LYS A O 1
ATOM 1245 N N . TRP A 1 153 ? -9.604 1.008 8.574 1.00 86.19 153 TRP A N 1
ATOM 1246 C CA . TRP A 1 153 ? -10.125 0.331 7.386 1.00 86.19 153 TRP A CA 1
ATOM 1247 C C . TRP A 1 153 ? -9.548 -1.074 7.215 1.00 86.19 153 TRP A C 1
ATOM 1249 O O . TRP A 1 153 ? -8.369 -1.314 7.473 1.00 86.19 153 TRP A O 1
ATOM 1259 N N . LYS A 1 154 ? -10.394 -2.006 6.780 1.00 79.38 154 LYS A N 1
ATOM 1260 C CA . LYS A 1 154 ? -10.121 -3.447 6.741 1.00 79.38 154 LYS A CA 1
ATOM 1261 C C . LYS A 1 154 ? -9.551 -3.920 5.407 1.00 79.38 154 LYS A C 1
ATOM 1263 O O . LYS A 1 154 ? -8.927 -4.976 5.351 1.00 79.38 154 LYS A O 1
ATOM 1268 N N . ASP A 1 155 ? -9.710 -3.138 4.343 1.00 80.31 155 ASP A N 1
ATOM 1269 C CA . ASP A 1 155 ? -9.342 -3.516 2.977 1.00 80.31 155 ASP A CA 1
ATOM 1270 C C . ASP A 1 155 ? -7.944 -3.036 2.552 1.00 80.31 155 ASP A C 1
ATOM 1272 O O . ASP A 1 155 ? -7.258 -3.755 1.831 1.00 80.31 155 ASP A O 1
ATOM 1276 N N . LEU A 1 156 ? -7.477 -1.868 3.005 1.00 88.94 156 LEU A N 1
ATOM 1277 C CA . LEU A 1 156 ? -6.194 -1.277 2.584 1.00 88.94 156 LEU A CA 1
ATOM 1278 C C . LEU A 1 156 ? -4.994 -2.216 2.788 1.00 88.94 156 LEU A C 1
ATOM 1280 O O . LEU A 1 156 ? -4.216 -2.455 1.859 1.00 88.94 156 LEU A O 1
ATOM 1284 N N . ASN A 1 157 ? -4.858 -2.789 3.988 1.00 88.75 157 ASN A N 1
ATOM 1285 C CA . ASN A 1 157 ? -3.778 -3.731 4.295 1.00 88.75 157 ASN A CA 1
ATOM 1286 C C . ASN A 1 157 ? -3.861 -4.984 3.408 1.00 88.75 157 ASN A C 1
ATOM 1288 O O . ASN A 1 157 ? -2.845 -5.434 2.879 1.00 88.75 157 ASN A O 1
ATOM 1292 N N . LEU A 1 158 ? -5.069 -5.522 3.211 1.00 82.50 158 LEU A N 1
ATOM 1293 C CA . LEU A 1 158 ? -5.316 -6.698 2.374 1.00 82.50 158 LEU A CA 1
ATOM 1294 C C . LEU A 1 158 ? -4.966 -6.441 0.908 1.00 82.50 158 LEU A C 1
ATOM 1296 O O . LEU A 1 158 ? -4.233 -7.219 0.292 1.00 82.50 158 LEU A O 1
ATOM 1300 N N . LYS A 1 159 ? -5.444 -5.321 0.365 1.00 86.56 159 LYS A N 1
ATOM 1301 C CA . LYS A 1 159 ? -5.153 -4.872 -0.997 1.00 86.56 159 LYS A CA 1
ATOM 1302 C C . LYS A 1 159 ? -3.649 -4.751 -1.208 1.00 86.56 159 LYS A C 1
ATOM 1304 O O . LYS A 1 159 ? -3.141 -5.236 -2.212 1.00 86.56 159 LYS A O 1
ATOM 1309 N N . PHE A 1 160 ? -2.915 -4.222 -0.229 1.00 93.88 160 PHE A N 1
ATOM 1310 C CA . PHE A 1 160 ? -1.459 -4.115 -0.321 1.00 93.88 160 PHE A CA 1
ATOM 1311 C C . PHE A 1 160 ? -0.751 -5.469 -0.371 1.00 93.88 160 PHE A C 1
ATOM 1313 O O . PHE A 1 160 ? 0.184 -5.645 -1.158 1.00 93.88 160 PHE A O 1
ATOM 1320 N N . VAL A 1 161 ? -1.187 -6.438 0.437 1.00 86.56 161 VAL A N 1
ATOM 1321 C CA . VAL A 1 161 ? -0.631 -7.800 0.416 1.00 86.56 161 VAL A CA 1
ATOM 1322 C C . VAL A 1 161 ? -0.861 -8.452 -0.949 1.00 86.56 161 VAL A C 1
ATOM 1324 O O . VAL A 1 161 ? 0.075 -9.003 -1.534 1.00 86.56 161 VAL A O 1
ATOM 1327 N N . LEU A 1 162 ? -2.080 -8.344 -1.483 1.00 83.25 162 LEU A N 1
ATOM 1328 C CA . LEU A 1 162 ? -2.443 -8.899 -2.787 1.00 83.25 162 LEU A CA 1
ATOM 1329 C C . LEU A 1 162 ? -1.666 -8.250 -3.937 1.00 83.25 162 LEU A C 1
ATOM 1331 O O . LEU A 1 162 ? -1.108 -8.968 -4.769 1.00 83.25 162 LEU A O 1
ATOM 1335 N N . THR A 1 163 ? -1.580 -6.919 -3.967 1.00 88.31 163 THR A N 1
ATOM 1336 C CA . THR A 1 163 ? -0.818 -6.175 -4.980 1.00 88.31 163 THR A CA 1
ATOM 1337 C C . THR A 1 163 ? 0.669 -6.527 -4.916 1.00 88.31 163 THR A C 1
ATOM 1339 O O . THR A 1 163 ? 1.260 -6.866 -5.939 1.00 88.31 163 THR A O 1
ATOM 1342 N N . SER A 1 164 ? 1.262 -6.581 -3.715 1.00 92.25 164 SER A N 1
ATOM 1343 C CA . SER A 1 164 ? 2.670 -6.976 -3.529 1.00 92.25 164 SER A CA 1
ATOM 1344 C C . SER A 1 164 ? 2.954 -8.379 -4.069 1.00 92.25 164 SER A C 1
ATOM 1346 O O . SER A 1 164 ? 3.970 -8.603 -4.730 1.00 92.25 164 SER A O 1
ATOM 1348 N N . TRP A 1 165 ? 2.063 -9.338 -3.795 1.00 85.31 165 TRP A N 1
ATOM 1349 C CA . TRP A 1 165 ? 2.207 -10.704 -4.294 1.00 85.31 165 TRP A CA 1
ATOM 1350 C C . TRP A 1 165 ? 2.062 -10.776 -5.814 1.00 85.31 165 TRP A C 1
ATOM 1352 O O . TRP A 1 165 ? 2.897 -11.394 -6.481 1.00 85.31 165 TRP A O 1
ATOM 1362 N N . ARG A 1 166 ? 1.042 -10.109 -6.368 1.00 87.81 166 ARG A N 1
ATOM 1363 C CA . ARG A 1 166 ? 0.832 -9.999 -7.815 1.00 87.81 166 ARG A CA 1
ATOM 1364 C C . ARG A 1 166 ? 2.087 -9.465 -8.497 1.00 87.81 166 ARG A C 1
ATOM 1366 O O . ARG A 1 166 ? 2.586 -10.097 -9.425 1.00 87.81 166 ARG A O 1
ATOM 1373 N N . ASP A 1 167 ? 2.624 -8.347 -8.025 1.00 90.31 167 ASP A N 1
ATOM 1374 C CA . ASP A 1 167 ? 3.767 -7.695 -8.662 1.00 90.31 167 ASP A CA 1
ATOM 1375 C C . ASP A 1 167 ? 5.026 -8.545 -8.580 1.00 90.31 167 ASP A C 1
ATOM 1377 O O . ASP A 1 167 ? 5.742 -8.695 -9.571 1.00 90.31 167 ASP A O 1
ATOM 1381 N N . TYR A 1 168 ? 5.259 -9.195 -7.438 1.00 87.75 168 TYR A N 1
ATOM 1382 C CA . TYR A 1 168 ? 6.358 -10.139 -7.289 1.00 87.75 168 TYR A CA 1
ATOM 1383 C C . TYR A 1 168 ? 6.282 -11.272 -8.326 1.00 87.75 168 TYR A C 1
ATOM 1385 O O . TYR A 1 168 ? 7.264 -11.539 -9.030 1.00 87.75 168 TYR A O 1
ATOM 1393 N N . VAL A 1 169 ? 5.123 -11.923 -8.445 1.00 83.62 169 VAL A N 1
ATOM 1394 C CA . VAL A 1 169 ? 4.943 -13.081 -9.329 1.00 83.62 169 VAL A CA 1
ATOM 1395 C C . VAL A 1 169 ? 4.943 -12.682 -10.804 1.00 83.62 169 VAL A C 1
ATOM 1397 O O . VAL A 1 169 ? 5.555 -13.384 -11.610 1.00 83.62 169 VAL A O 1
ATOM 1400 N N . ILE A 1 170 ? 4.260 -11.590 -11.154 1.00 84.69 170 ILE A N 1
ATOM 1401 C CA . ILE A 1 170 ? 3.980 -11.214 -12.545 1.00 84.69 170 ILE A CA 1
ATOM 1402 C C . ILE A 1 170 ? 5.038 -10.255 -13.095 1.00 84.69 170 ILE A C 1
ATOM 1404 O O . ILE A 1 170 ? 5.541 -10.477 -14.192 1.00 84.69 170 ILE A O 1
ATOM 1408 N N . LEU A 1 171 ? 5.399 -9.203 -12.355 1.00 87.38 171 LEU A N 1
ATOM 1409 C CA . LEU A 1 171 ? 6.206 -8.097 -12.889 1.00 87.38 171 LEU A CA 1
ATOM 1410 C C . LEU A 1 171 ? 7.706 -8.266 -12.666 1.00 87.38 171 LEU A C 1
ATOM 1412 O O . LEU A 1 171 ? 8.508 -7.642 -13.358 1.00 87.38 171 LEU A O 1
ATOM 1416 N N . THR A 1 172 ? 8.103 -9.073 -11.681 1.00 84.94 172 THR A N 1
ATOM 1417 C CA . THR A 1 172 ? 9.519 -9.184 -11.302 1.00 84.94 172 THR A CA 1
ATOM 1418 C C . THR A 1 172 ? 10.185 -10.493 -11.696 1.00 84.94 172 THR A C 1
ATOM 1420 O O . THR A 1 172 ? 11.348 -10.682 -11.358 1.00 84.94 172 THR A O 1
ATOM 1423 N N . GLU A 1 173 ? 9.479 -11.412 -12.358 1.00 84.25 173 GLU A N 1
ATOM 1424 C CA . GLU A 1 173 ? 9.978 -12.775 -12.611 1.00 84.25 173 GLU A CA 1
ATOM 1425 C C . GLU A 1 173 ? 10.456 -13.466 -11.317 1.00 84.25 173 GLU A C 1
ATOM 1427 O O . GLU A 1 173 ? 11.449 -14.194 -11.298 1.00 84.25 173 GLU A O 1
ATOM 1432 N N . LYS A 1 174 ? 9.757 -13.218 -10.199 1.00 77.50 174 LYS A N 1
ATOM 1433 C CA . LYS A 1 174 ? 10.134 -13.688 -8.857 1.00 77.50 174 LYS A CA 1
ATOM 1434 C C . LYS A 1 174 ? 11.487 -13.150 -8.353 1.00 77.50 174 LYS A C 1
ATOM 1436 O O . LYS A 1 174 ? 12.200 -13.832 -7.608 1.00 77.50 174 LYS A O 1
ATOM 1441 N N . ASN A 1 175 ? 11.837 -11.906 -8.692 1.00 80.81 175 ASN A N 1
ATOM 1442 C CA . ASN A 1 175 ? 13.038 -11.234 -8.196 1.00 80.81 175 ASN A CA 1
ATOM 1443 C C . ASN A 1 175 ? 13.012 -11.091 -6.667 1.00 80.81 175 ASN A C 1
ATOM 1445 O O . ASN A 1 175 ? 12.199 -10.352 -6.106 1.00 80.81 175 ASN A O 1
ATOM 1449 N N . ARG A 1 176 ? 13.968 -11.740 -5.992 1.00 88.69 176 ARG A N 1
ATOM 1450 C CA . ARG A 1 176 ? 14.075 -11.686 -4.528 1.00 88.69 176 ARG A CA 1
ATOM 1451 C C . ARG A 1 176 ? 14.278 -10.275 -3.985 1.00 88.69 176 ARG A C 1
ATOM 1453 O O . ARG A 1 176 ? 13.722 -9.986 -2.948 1.00 88.69 176 ARG A O 1
ATOM 1460 N N . LYS A 1 177 ? 14.950 -9.358 -4.692 1.00 93.56 177 LYS A N 1
ATOM 1461 C CA . LYS A 1 177 ? 15.177 -7.991 -4.183 1.00 93.56 177 LYS A CA 1
ATOM 1462 C C . LYS A 1 177 ? 13.881 -7.211 -3.967 1.00 93.56 177 LYS A C 1
ATOM 1464 O O . LYS A 1 177 ? 13.822 -6.402 -3.052 1.00 93.56 177 LYS A O 1
ATOM 1469 N N . PHE A 1 178 ? 12.878 -7.403 -4.828 1.00 94.00 178 PHE A N 1
ATOM 1470 C CA . PHE A 1 178 ? 11.564 -6.789 -4.619 1.00 94.00 178 PHE A CA 1
ATOM 1471 C C . PHE A 1 178 ? 10.850 -7.451 -3.443 1.00 94.00 178 PHE A C 1
ATOM 1473 O O . PHE A 1 178 ? 10.360 -6.752 -2.564 1.00 94.00 178 PHE A O 1
ATOM 1480 N N . LEU A 1 179 ? 10.870 -8.787 -3.380 1.00 91.44 179 LEU A N 1
ATOM 1481 C CA . LEU A 1 179 ? 10.276 -9.522 -2.265 1.00 91.44 179 LEU A CA 1
ATOM 1482 C C . LEU A 1 179 ? 10.906 -9.139 -0.918 1.00 91.44 179 LEU A C 1
ATOM 1484 O O . LEU A 1 179 ? 10.181 -8.854 0.022 1.00 91.44 179 LEU A O 1
ATOM 1488 N N . ASP A 1 180 ? 12.233 -9.072 -0.840 1.00 94.44 180 ASP A N 1
ATOM 1489 C CA . ASP A 1 180 ? 12.990 -8.705 0.361 1.00 94.44 180 ASP A CA 1
ATOM 1490 C C . ASP A 1 180 ? 12.633 -7.293 0.850 1.00 94.44 180 ASP A C 1
ATOM 1492 O O . ASP A 1 180 ? 12.679 -7.026 2.050 1.00 94.44 180 ASP A O 1
ATOM 1496 N N . HIS A 1 181 ? 12.253 -6.399 -0.072 1.00 97.25 181 HIS A N 1
ATOM 1497 C CA . HIS A 1 181 ? 11.788 -5.050 0.246 1.00 97.25 181 HIS A CA 1
ATOM 1498 C C . HIS A 1 181 ? 10.363 -5.046 0.810 1.00 97.25 181 HIS A C 1
ATOM 1500 O O . HIS A 1 181 ? 10.117 -4.484 1.875 1.00 97.25 181 HIS A O 1
ATOM 1506 N N . VAL A 1 182 ? 9.421 -5.699 0.121 1.00 95.69 182 VAL A N 1
ATOM 1507 C CA . VAL A 1 182 ? 7.988 -5.635 0.468 1.00 95.69 182 VAL A CA 1
ATOM 1508 C C . VAL A 1 182 ? 7.588 -6.594 1.590 1.00 95.69 182 VAL A C 1
ATOM 1510 O O . VAL A 1 182 ? 6.663 -6.315 2.354 1.00 95.69 182 VAL A O 1
ATOM 1513 N N . TYR A 1 183 ? 8.281 -7.725 1.732 1.00 91.88 183 TYR A N 1
ATOM 1514 C CA . TYR A 1 183 ? 7.882 -8.801 2.635 1.00 91.88 183 TYR A CA 1
ATOM 1515 C C . TYR A 1 183 ? 7.865 -8.407 4.121 1.00 91.88 183 TYR A C 1
ATOM 1517 O O . TYR A 1 183 ? 6.894 -8.746 4.803 1.00 91.88 183 TYR A O 1
ATOM 1525 N N . PRO A 1 184 ? 8.851 -7.660 4.660 1.00 95.62 184 PRO A N 1
ATOM 1526 C CA . PRO A 1 184 ? 8.783 -7.192 6.043 1.00 95.62 184 PRO A CA 1
ATOM 1527 C C . PRO A 1 184 ? 7.526 -6.360 6.330 1.00 95.62 184 PRO A C 1
ATOM 1529 O O . PRO A 1 184 ? 6.916 -6.526 7.388 1.00 95.62 184 PRO A O 1
ATOM 1532 N N . ALA A 1 185 ? 7.106 -5.516 5.380 1.00 95.88 185 ALA A N 1
ATOM 1533 C CA . ALA A 1 185 ? 5.878 -4.735 5.490 1.00 95.88 185 ALA A CA 1
ATOM 1534 C C . ALA A 1 185 ? 4.637 -5.634 5.407 1.00 95.88 185 ALA A C 1
ATOM 1536 O O . ALA A 1 185 ? 3.785 -5.558 6.286 1.00 95.88 185 ALA A O 1
ATOM 1537 N N . VAL A 1 186 ? 4.569 -6.548 4.431 1.00 89.94 186 VAL A N 1
ATOM 1538 C CA . VAL A 1 186 ? 3.487 -7.546 4.308 1.00 89.94 186 VAL A CA 1
ATOM 1539 C C . VAL A 1 186 ? 3.300 -8.329 5.609 1.00 89.94 186 VAL A C 1
ATOM 1541 O O . VAL A 1 186 ? 2.188 -8.435 6.120 1.00 89.94 186 VAL A O 1
ATOM 1544 N N . LYS A 1 187 ? 4.392 -8.836 6.188 1.00 86.31 187 LYS A N 1
ATOM 1545 C CA . LYS A 1 187 ? 4.358 -9.598 7.438 1.00 86.31 187 LYS A CA 1
ATOM 1546 C C . LYS A 1 187 ? 3.883 -8.752 8.618 1.00 86.31 187 LYS A C 1
ATOM 1548 O O . LYS A 1 187 ? 3.097 -9.238 9.427 1.00 86.31 187 LYS A O 1
ATOM 1553 N N . LEU A 1 188 ? 4.356 -7.507 8.719 1.00 90.50 188 LEU A N 1
ATOM 1554 C CA . LEU A 1 188 ? 3.903 -6.570 9.746 1.00 90.50 188 LEU A CA 1
ATOM 1555 C C . LEU A 1 188 ? 2.395 -6.328 9.635 1.00 90.50 188 LEU A C 1
ATOM 1557 O O . LEU A 1 188 ? 1.699 -6.442 10.637 1.00 90.50 188 LEU A O 1
ATOM 1561 N N . LEU A 1 189 ? 1.902 -6.045 8.427 1.00 88.88 189 LEU A N 1
ATOM 1562 C CA . LEU A 1 189 ? 0.484 -5.796 8.182 1.00 88.88 189 LEU A CA 1
ATOM 1563 C C . LEU A 1 189 ? -0.369 -7.013 8.542 1.00 88.88 189 LEU A C 1
ATOM 1565 O O . LEU A 1 189 ? -1.331 -6.857 9.283 1.00 88.88 189 LEU A O 1
ATOM 1569 N N . ILE A 1 190 ? -0.017 -8.216 8.076 1.00 81.69 190 ILE A N 1
ATOM 1570 C CA . ILE A 1 190 ? -0.786 -9.439 8.366 1.00 81.69 190 ILE A CA 1
ATOM 1571 C C . ILE A 1 190 ? -0.852 -9.703 9.871 1.00 81.69 190 ILE A C 1
ATOM 1573 O O . ILE A 1 190 ? -1.935 -9.943 10.397 1.00 81.69 190 ILE A O 1
ATOM 1577 N N . ASN A 1 191 ? 0.288 -9.646 10.564 1.00 83.62 191 ASN A N 1
ATOM 1578 C CA . ASN A 1 191 ? 0.333 -9.927 11.997 1.00 83.62 191 ASN A CA 1
ATOM 1579 C C . ASN A 1 191 ? -0.471 -8.897 12.797 1.00 83.62 191 ASN A C 1
ATOM 1581 O O . ASN A 1 191 ? -1.298 -9.284 13.610 1.00 83.62 191 ASN A O 1
ATOM 1585 N N . ASP A 1 192 ? -0.279 -7.604 12.524 1.00 87.50 192 ASP A N 1
ATOM 1586 C CA . ASP A 1 192 ? -1.002 -6.541 13.230 1.00 87.50 192 ASP A CA 1
ATOM 1587 C C . ASP A 1 192 ? -2.516 -6.608 12.975 1.00 87.50 192 ASP A C 1
ATOM 1589 O O . ASP A 1 192 ? -3.319 -6.423 13.885 1.00 87.50 192 ASP A O 1
ATOM 1593 N N . THR A 1 193 ? -2.908 -6.940 11.744 1.00 81.88 193 THR A N 1
ATOM 1594 C CA . THR A 1 193 ? -4.315 -7.085 11.353 1.00 81.88 193 THR A CA 1
ATOM 1595 C C . THR A 1 193 ? -4.970 -8.268 12.078 1.00 81.88 193 THR A C 1
ATOM 1597 O O . THR A 1 193 ? -6.075 -8.112 12.593 1.00 81.88 193 THR A O 1
ATOM 1600 N N . LEU A 1 194 ? -4.286 -9.417 12.185 1.00 78.62 194 LEU A N 1
ATOM 1601 C CA . LEU A 1 194 ? -4.757 -10.556 12.987 1.00 78.62 194 LEU A CA 1
ATOM 1602 C C . LEU A 1 194 ? -4.866 -10.174 14.469 1.00 78.62 194 LEU A C 1
ATOM 1604 O O . LEU A 1 194 ? -5.904 -10.381 15.084 1.00 78.62 194 LEU A O 1
ATOM 1608 N 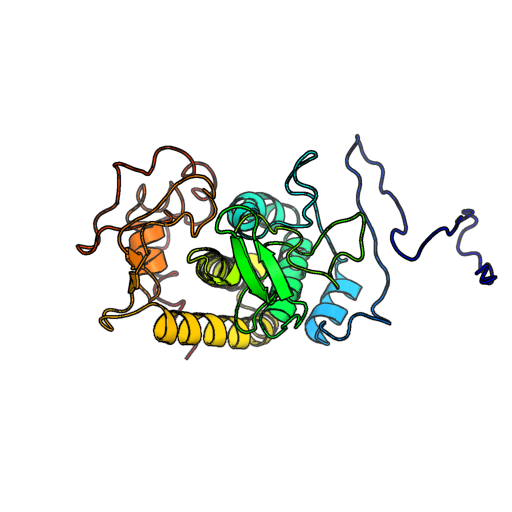N . ASP A 1 195 ? -3.831 -9.558 15.038 1.00 84.88 195 ASP A N 1
ATOM 1609 C CA . ASP A 1 195 ? -3.823 -9.202 16.460 1.00 84.88 195 ASP A CA 1
ATOM 1610 C C . ASP A 1 195 ? -4.926 -8.190 16.818 1.00 84.88 195 ASP A C 1
ATOM 1612 O O . ASP A 1 195 ? -5.484 -8.239 17.916 1.00 84.88 195 ASP A O 1
ATOM 1616 N N . CYS A 1 196 ? -5.247 -7.269 15.904 1.00 83.88 196 CYS A N 1
ATOM 1617 C CA . CYS A 1 196 ? -6.248 -6.234 16.147 1.00 83.88 196 CYS A CA 1
ATOM 1618 C C . CYS A 1 196 ? -7.681 -6.673 15.834 1.00 83.88 196 CYS A C 1
ATOM 1620 O O . CYS A 1 196 ? -8.604 -6.189 16.496 1.00 83.88 196 CYS A O 1
ATOM 1622 N N . TRP A 1 197 ? -7.893 -7.471 14.783 1.00 79.19 197 TRP A N 1
ATOM 1623 C CA . TRP A 1 197 ? -9.220 -7.631 14.172 1.00 79.19 197 TRP A CA 1
ATOM 1624 C C . TRP A 1 197 ? -9.704 -9.081 14.016 1.00 79.19 197 TRP A C 1
ATOM 1626 O O . TRP A 1 197 ? -10.873 -9.259 13.683 1.00 79.19 197 TRP A O 1
ATOM 1636 N N . ASP A 1 198 ? -8.872 -10.088 14.294 1.00 78.94 198 ASP A N 1
ATOM 1637 C CA . ASP A 1 198 ? -9.275 -11.504 14.371 1.00 78.94 198 ASP A CA 1
ATOM 1638 C C . ASP A 1 198 ? -9.653 -11.841 15.826 1.00 78.94 198 ASP A C 1
ATOM 1640 O O . ASP A 1 198 ? -8.809 -12.197 16.658 1.00 78.94 198 ASP A O 1
ATOM 1644 N N . GLN A 1 199 ? -10.924 -11.616 16.178 1.00 79.38 199 GLN A N 1
ATOM 1645 C CA . GLN A 1 199 ? -11.384 -11.703 17.570 1.00 79.38 199 GLN A CA 1
ATOM 1646 C C . GLN A 1 199 ? -11.529 -13.142 18.073 1.00 79.38 199 GLN A C 1
ATOM 1648 O O . GLN A 1 199 ? -11.342 -13.392 19.268 1.00 79.38 199 GLN A O 1
ATOM 1653 N N . ASP A 1 200 ? -11.856 -14.081 17.188 1.00 78.56 200 ASP A N 1
ATOM 1654 C CA . ASP A 1 200 ? -12.115 -15.481 17.524 1.00 78.56 200 ASP A CA 1
ATOM 1655 C C . ASP A 1 200 ? -10.993 -16.441 17.079 1.00 78.56 200 ASP A C 1
ATOM 1657 O O . ASP A 1 200 ? -11.007 -17.622 17.437 1.00 78.56 200 ASP A O 1
ATOM 1661 N N . ARG A 1 201 ? -9.943 -15.905 16.440 1.00 77.25 201 ARG A N 1
ATOM 1662 C CA . ARG A 1 201 ? -8.718 -16.590 15.998 1.00 77.25 201 ARG A CA 1
ATOM 1663 C C . ARG A 1 201 ? -8.927 -17.564 14.843 1.00 77.25 201 ARG A C 1
ATOM 1665 O O . ARG A 1 201 ? -8.073 -18.438 14.623 1.00 77.25 201 ARG A O 1
ATOM 1672 N N . ASP A 1 202 ? -10.010 -17.418 14.091 1.00 70.62 202 ASP A N 1
ATOM 1673 C CA . ASP A 1 202 ? -10.304 -18.251 12.927 1.00 70.62 202 ASP A CA 1
ATOM 1674 C C . ASP A 1 202 ? -9.462 -17.860 11.686 1.00 70.62 202 ASP A C 1
ATOM 1676 O O . ASP A 1 202 ? -9.295 -18.651 10.752 1.00 70.62 202 ASP A O 1
ATOM 1680 N N . GLY A 1 203 ? -8.787 -16.703 11.728 1.00 64.94 203 GLY A N 1
ATOM 1681 C CA . GLY A 1 203 ? -7.986 -16.162 10.628 1.00 64.94 203 GLY A CA 1
ATOM 1682 C C . GLY A 1 203 ? -8.760 -15.262 9.662 1.00 64.94 203 GLY A C 1
ATOM 1683 O O . GLY A 1 203 ? -8.245 -14.967 8.572 1.00 64.94 203 GLY A O 1
ATOM 1684 N N . MET A 1 204 ? -9.957 -14.842 10.055 1.00 66.44 204 MET A N 1
ATOM 1685 C CA . MET A 1 204 ? -10.816 -13.866 9.405 1.00 66.44 204 MET A CA 1
ATOM 1686 C C . MET A 1 204 ? -10.809 -12.555 10.212 1.00 66.44 204 MET A C 1
ATOM 1688 O O . MET A 1 204 ? -10.469 -12.505 11.388 1.00 66.44 204 MET A O 1
ATOM 1692 N N . ILE A 1 205 ? -11.093 -11.448 9.535 1.00 68.12 205 ILE A N 1
ATOM 1693 C CA . ILE A 1 205 ? -11.174 -10.102 10.104 1.00 68.12 205 ILE A CA 1
ATOM 1694 C C . ILE A 1 205 ? -12.641 -9.763 10.307 1.00 68.12 205 ILE A C 1
ATOM 1696 O O . ILE A 1 205 ? -13.408 -9.805 9.347 1.00 68.12 205 ILE A O 1
ATOM 1700 N N . GLU A 1 206 ? -13.004 -9.315 11.500 1.00 68.44 206 GLU A N 1
ATOM 1701 C CA . GLU A 1 206 ? -14.357 -8.842 11.792 1.00 68.44 206 GLU A CA 1
ATOM 1702 C C . GLU A 1 206 ? -14.565 -7.378 11.345 1.00 68.44 206 GLU A C 1
ATOM 1704 O O . GLU A 1 206 ? -13.796 -6.479 11.711 1.00 68.44 206 GLU A O 1
ATOM 1709 N N . ASN A 1 207 ? -15.628 -7.122 10.573 1.00 63.62 207 ASN A N 1
ATOM 1710 C CA . ASN A 1 207 ? -16.102 -5.781 10.201 1.00 63.62 207 ASN A CA 1
ATOM 1711 C C 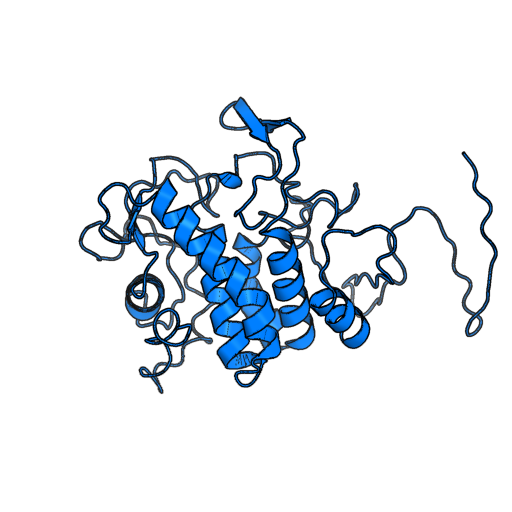. ASN A 1 207 ? -17.162 -5.302 11.211 1.00 63.62 207 ASN A C 1
ATOM 1713 O O . ASN A 1 207 ? -18.079 -6.044 11.568 1.00 63.62 207 ASN A O 1
ATOM 1717 N N . PHE A 1 208 ? -17.080 -4.043 11.655 1.00 60.19 208 PHE A N 1
ATOM 1718 C CA . PHE A 1 208 ? -17.821 -3.556 12.837 1.00 60.19 208 PHE A CA 1
ATOM 1719 C C . PHE A 1 208 ? -19.045 -2.674 12.535 1.00 60.19 208 PHE A C 1
ATOM 1721 O O . PHE A 1 208 ? -19.329 -1.741 13.290 1.00 60.19 208 PHE A O 1
ATOM 1728 N N . GLY A 1 209 ? -19.773 -2.915 11.443 1.00 57.34 209 GLY A N 1
ATOM 1729 C CA . GLY A 1 209 ? -20.994 -2.154 11.127 1.00 57.34 209 GLY A CA 1
ATOM 1730 C C . GLY A 1 209 ? -20.735 -0.683 10.806 1.00 57.34 209 GLY A C 1
ATOM 1731 O O . GLY A 1 209 ? -21.595 0.173 11.014 1.00 57.34 209 GLY A O 1
ATOM 1732 N N . LYS A 1 210 ? -19.529 -0.370 10.325 1.00 60.62 210 LYS A N 1
ATOM 1733 C CA . LYS A 1 210 ? -19.099 0.973 9.921 1.00 60.62 210 LYS A CA 1
ATOM 1734 C C . LYS A 1 210 ? -18.641 0.959 8.469 1.00 60.62 210 LYS A C 1
ATOM 1736 O O . LYS A 1 210 ? -18.461 -0.104 7.884 1.00 60.62 210 LYS A O 1
ATOM 1741 N N . ALA A 1 211 ? -18.500 2.142 7.881 1.00 65.75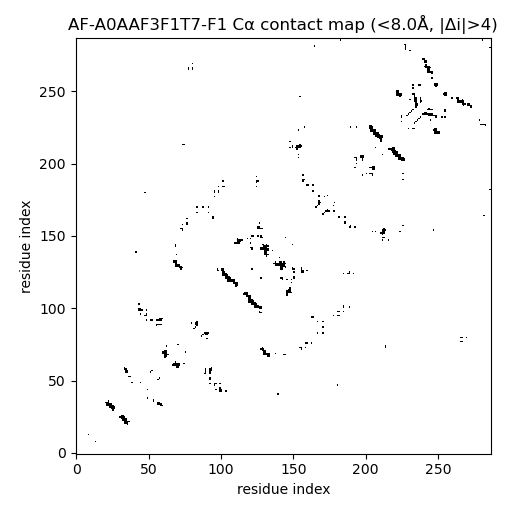 211 ALA A N 1
ATOM 1742 C CA . ALA A 1 211 ? -17.844 2.276 6.591 1.00 65.75 211 ALA A CA 1
ATOM 1743 C C . ALA A 1 211 ? -16.325 2.246 6.811 1.00 65.75 211 ALA A C 1
ATOM 1745 O O . ALA A 1 211 ? -15.685 3.261 7.075 1.00 65.75 211 ALA A O 1
ATOM 1746 N N . ASP A 1 212 ? -15.767 1.040 6.822 1.00 69.56 212 ASP A N 1
ATOM 1747 C CA . ASP A 1 212 ? -14.364 0.760 7.122 1.00 69.56 212 ASP A CA 1
ATOM 1748 C C . ASP A 1 212 ? -13.625 0.159 5.917 1.00 69.56 212 ASP A C 1
ATOM 1750 O O . ASP A 1 212 ? -12.732 -0.673 6.067 1.00 69.56 212 ASP A O 1
ATOM 1754 N N . GLN A 1 213 ? -14.008 0.571 4.710 1.00 70.44 213 GLN A N 1
ATOM 1755 C CA . GLN A 1 213 ? -13.427 0.123 3.446 1.00 70.44 213 GLN A CA 1
ATOM 1756 C C . GLN A 1 213 ? -13.776 1.111 2.317 1.00 70.44 213 GLN A C 1
ATOM 1758 O O . GLN A 1 213 ? -14.549 2.041 2.536 1.00 70.44 213 GLN A O 1
ATOM 1763 N N . THR A 1 214 ? -13.235 0.881 1.115 1.00 75.06 214 THR A N 1
ATOM 1764 C CA . THR A 1 214 ? -13.357 1.741 -0.086 1.00 75.06 214 THR A CA 1
ATOM 1765 C C . THR A 1 214 ? -14.755 2.306 -0.393 1.00 75.06 214 THR A C 1
ATOM 1767 O O . THR A 1 214 ? -14.877 3.426 -0.876 1.00 75.06 214 THR A O 1
ATOM 1770 N N . TYR A 1 215 ? -15.835 1.572 -0.105 1.00 73.94 215 TYR A N 1
ATOM 1771 C CA . TYR A 1 215 ? -17.202 2.092 -0.146 1.00 73.94 215 TYR A CA 1
ATOM 1772 C C . TYR A 1 215 ? -17.488 2.854 1.147 1.00 73.94 215 TYR A C 1
ATOM 1774 O O . TYR A 1 215 ? -18.235 2.394 2.012 1.00 73.94 215 TYR A O 1
ATOM 1782 N N . ASP A 1 216 ? -16.871 4.020 1.260 1.00 73.56 216 ASP A N 1
ATOM 1783 C CA . ASP A 1 216 ? -16.819 4.861 2.455 1.00 73.56 216 ASP A CA 1
ATOM 1784 C C . ASP A 1 216 ? -18.179 5.439 2.894 1.00 73.56 216 ASP A C 1
ATOM 1786 O O . ASP A 1 216 ? -18.352 5.864 4.030 1.00 73.56 216 ASP A O 1
ATOM 1790 N N . ALA A 1 217 ? -19.195 5.381 2.035 1.00 72.25 217 ALA A N 1
ATOM 1791 C CA . ALA A 1 217 ? -20.577 5.701 2.390 1.00 72.25 217 ALA A CA 1
ATOM 1792 C C . ALA A 1 217 ? -21.404 4.482 2.855 1.00 72.25 217 ALA A C 1
ATOM 1794 O O . ALA A 1 217 ? -22.553 4.649 3.277 1.00 72.25 217 ALA A O 1
ATOM 1795 N N . TRP A 1 218 ? -20.868 3.256 2.767 1.00 64.75 218 TRP A N 1
ATOM 1796 C CA . TRP A 1 218 ? -21.607 2.016 3.021 1.00 64.75 218 TRP A CA 1
ATOM 1797 C C . TRP A 1 218 ? -21.066 1.261 4.240 1.00 64.75 218 TRP A C 1
ATOM 1799 O O . TRP A 1 218 ? -19.941 0.769 4.262 1.00 64.75 218 TRP A O 1
ATOM 1809 N N . GLN A 1 219 ? -21.917 1.119 5.257 1.00 66.94 219 GLN A N 1
ATOM 1810 C CA . GLN A 1 219 ? -21.639 0.289 6.428 1.00 66.94 219 GLN A CA 1
ATOM 1811 C C . GLN A 1 219 ? -21.594 -1.203 6.074 1.00 66.94 219 GLN A C 1
ATOM 1813 O O . GLN A 1 219 ? -22.550 -1.737 5.504 1.00 66.94 219 GLN A O 1
ATOM 1818 N N . MET A 1 220 ? -20.509 -1.879 6.459 1.00 59.88 220 MET A N 1
ATOM 1819 C CA . MET A 1 220 ? -20.358 -3.328 6.317 1.00 59.88 220 MET A CA 1
ATOM 1820 C C . MET A 1 220 ? -20.387 -4.033 7.677 1.00 59.88 220 MET A C 1
ATOM 1822 O O . MET A 1 220 ? -19.798 -3.571 8.649 1.00 59.88 220 MET A O 1
ATOM 1826 N N . GLU A 1 221 ? -21.065 -5.181 7.727 1.00 57.09 221 GLU A N 1
ATOM 1827 C CA . GLU A 1 221 ? -21.112 -6.101 8.874 1.00 57.09 221 GLU A CA 1
ATOM 1828 C C . GLU A 1 221 ? -20.795 -7.515 8.387 1.00 57.09 221 GLU A C 1
ATOM 1830 O O . GLU A 1 221 ? -21.336 -7.932 7.357 1.00 57.09 221 GLU A O 1
ATOM 1835 N N . GLY A 1 222 ? -19.973 -8.261 9.126 1.00 61.00 222 GLY A N 1
ATOM 1836 C CA . GLY A 1 222 ? -19.560 -9.625 8.778 1.00 61.00 222 GLY A CA 1
ATOM 1837 C C . GLY A 1 222 ? -18.042 -9.773 8.759 1.00 61.00 222 GLY A C 1
ATOM 1838 O O . GLY A 1 222 ? -17.351 -8.964 9.369 1.00 61.00 222 GLY A O 1
ATOM 1839 N N . VAL A 1 223 ? -17.523 -10.760 8.025 1.00 54.72 223 VAL A N 1
ATOM 1840 C CA . VAL A 1 223 ? -16.091 -11.096 8.026 1.00 54.72 223 VAL A CA 1
ATOM 1841 C C . VAL A 1 223 ? -15.406 -10.828 6.688 1.00 54.72 223 VAL A C 1
ATOM 1843 O O . VAL A 1 223 ? -15.985 -10.982 5.613 1.00 54.72 223 VAL A O 1
ATOM 1846 N N . SER A 1 224 ? -14.126 -10.492 6.742 1.00 57.94 224 SER A N 1
ATOM 1847 C CA . SER A 1 224 ? -13.237 -10.393 5.585 1.00 57.94 224 SER A CA 1
ATOM 1848 C C . SER A 1 224 ? -12.090 -11.386 5.757 1.00 57.94 224 SER A C 1
ATOM 1850 O O . SER A 1 224 ? -11.460 -11.433 6.807 1.00 57.94 224 SER A O 1
ATOM 1852 N N . ALA A 1 225 ? -11.796 -12.216 4.756 1.00 50.53 225 ALA A N 1
ATOM 1853 C CA . ALA A 1 225 ? -10.718 -13.200 4.886 1.00 50.53 225 ALA A CA 1
ATOM 1854 C C . ALA A 1 225 ? -9.333 -12.528 4.907 1.00 50.53 225 ALA A C 1
ATOM 1856 O O . ALA A 1 225 ? -9.110 -11.587 4.147 1.00 50.53 225 ALA A O 1
ATOM 1857 N N . LEU A 1 226 ? -8.393 -13.029 5.727 1.00 48.22 226 LEU A N 1
ATOM 1858 C CA . LEU A 1 226 ? -7.018 -12.496 5.823 1.00 48.22 226 LEU A CA 1
ATOM 1859 C C . LEU A 1 226 ? -5.891 -13.530 5.641 1.00 48.22 226 LEU A C 1
ATOM 1861 O O . LEU A 1 226 ? -4.784 -13.162 5.250 1.00 48.22 226 LEU A O 1
ATOM 1865 N N . ARG A 1 227 ? -6.114 -14.824 5.903 1.00 43.50 227 ARG A N 1
ATOM 1866 C CA . ARG A 1 227 ? -5.085 -15.872 5.694 1.00 43.50 227 ARG A CA 1
ATOM 1867 C C . ARG A 1 227 ? -5.059 -16.395 4.245 1.00 43.50 227 ARG A C 1
ATOM 1869 O O . ARG A 1 227 ? -5.559 -15.747 3.334 1.00 43.50 227 ARG A O 1
ATOM 1876 N N . ALA A 1 228 ? -4.449 -17.567 4.010 1.00 40.88 228 ALA A N 1
ATOM 1877 C CA . ALA A 1 228 ? -4.312 -18.241 2.701 1.00 40.88 228 ALA A CA 1
ATOM 1878 C C . ALA A 1 228 ? -5.631 -18.388 1.908 1.00 40.88 228 ALA A C 1
ATOM 1880 O O . ALA A 1 228 ? -5.624 -18.641 0.707 1.00 40.88 228 ALA A O 1
ATOM 1881 N N . THR A 1 229 ? -6.752 -18.161 2.576 1.00 51.28 229 THR A N 1
ATOM 1882 C CA . THR A 1 229 ? -8.091 -18.056 2.032 1.00 51.28 229 THR A CA 1
ATOM 1883 C C . THR A 1 229 ? -8.387 -16.755 1.280 1.00 51.28 229 THR A C 1
ATOM 1885 O O . THR A 1 229 ? -9.393 -16.743 0.597 1.00 51.28 229 THR A O 1
ATOM 1888 N N . ILE A 1 230 ? -7.581 -15.679 1.309 1.00 53.19 230 ILE A N 1
ATOM 1889 C CA . ILE A 1 230 ? -7.921 -14.438 0.566 1.00 53.19 230 ILE A CA 1
ATOM 1890 C C . ILE A 1 230 ? -8.045 -14.717 -0.932 1.00 53.19 230 ILE A C 1
ATOM 1892 O O . ILE A 1 230 ? -9.024 -14.334 -1.562 1.00 53.19 230 ILE A O 1
ATOM 1896 N N . TYR A 1 231 ? -7.062 -15.393 -1.528 1.00 53.41 231 TYR A N 1
ATOM 1897 C CA . TYR A 1 231 ? -7.160 -15.718 -2.947 1.00 53.41 231 TYR A CA 1
ATOM 1898 C C . TYR A 1 231 ? -8.310 -16.693 -3.199 1.00 53.41 231 TYR A C 1
ATOM 1900 O O . TYR A 1 231 ? -9.115 -16.479 -4.093 1.00 53.41 231 TYR A O 1
ATOM 1908 N N . GLU A 1 232 ? -8.440 -17.732 -2.380 1.00 56.59 232 GLU A N 1
ATOM 1909 C CA . GLU A 1 232 ? -9.476 -18.747 -2.563 1.00 56.59 232 GLU A CA 1
ATOM 1910 C C . GLU A 1 232 ? -10.903 -18.194 -2.380 1.00 56.59 232 GLU A C 1
ATOM 1912 O O . GLU A 1 232 ? -11.803 -18.498 -3.158 1.00 56.59 232 GLU A O 1
ATOM 1917 N N . LEU A 1 233 ? -11.124 -17.358 -1.371 1.00 57.75 233 LEU A N 1
ATOM 1918 C CA . LEU A 1 233 ? -12.430 -16.829 -0.989 1.00 57.75 233 LEU A CA 1
ATOM 1919 C C . LEU A 1 233 ? -12.743 -15.520 -1.702 1.00 57.75 233 LEU A C 1
ATOM 1921 O O . LEU A 1 233 ? -13.816 -15.390 -2.281 1.00 57.75 233 LEU A O 1
ATOM 1925 N N . ASN A 1 234 ? -11.822 -14.561 -1.693 1.00 58.78 234 ASN A N 1
ATOM 1926 C CA . ASN A 1 234 ? -12.106 -13.241 -2.235 1.00 58.78 234 ASN A CA 1
ATOM 1927 C C . ASN A 1 234 ? -11.916 -13.208 -3.748 1.00 58.78 234 ASN A C 1
ATOM 1929 O O . ASN A 1 234 ? -12.599 -12.426 -4.395 1.00 58.78 234 ASN A O 1
ATOM 1933 N N . VAL A 1 235 ? -11.040 -14.049 -4.315 1.00 59.50 235 VAL A N 1
ATOM 1934 C CA . VAL A 1 235 ? -10.788 -14.090 -5.764 1.00 59.50 235 VAL A CA 1
ATOM 1935 C C . VAL A 1 235 ? -11.435 -15.314 -6.414 1.00 59.50 235 VAL A C 1
ATOM 1937 O O . VAL A 1 235 ? -12.364 -15.160 -7.198 1.00 59.50 235 VAL A O 1
ATOM 1940 N N . CYS A 1 236 ? -11.028 -16.542 -6.077 1.00 63.38 236 CYS A N 1
ATOM 1941 C CA . CYS A 1 236 ? -11.521 -17.751 -6.747 1.00 63.38 236 CYS A CA 1
ATOM 1942 C C . CYS A 1 236 ? -13.023 -17.967 -6.571 1.00 63.38 236 CYS A C 1
ATOM 1944 O O . CYS A 1 236 ? -13.693 -18.297 -7.542 1.00 63.38 236 CYS A O 1
ATOM 1946 N N . LYS A 1 237 ? -13.592 -17.780 -5.373 1.00 65.69 237 LYS A N 1
ATOM 1947 C CA . LYS A 1 237 ? -15.045 -17.950 -5.193 1.00 65.69 237 LYS A CA 1
ATOM 1948 C C . LYS A 1 237 ? -15.866 -16.868 -5.892 1.00 65.69 237 LYS A C 1
ATOM 1950 O O . LYS A 1 237 ? -17.063 -17.080 -6.093 1.00 65.69 237 LYS A O 1
ATOM 1955 N N . PHE A 1 238 ? -15.257 -15.755 -6.302 1.00 57.34 238 PHE A N 1
ATOM 1956 C CA . PHE A 1 238 ? -15.934 -14.686 -7.020 1.00 57.34 238 PHE A CA 1
ATOM 1957 C C . PHE A 1 238 ? -15.730 -14.773 -8.534 1.00 57.34 238 PHE A C 1
ATOM 1959 O O . PHE A 1 238 ? -14.667 -14.472 -9.074 1.00 57.34 238 PHE A O 1
ATOM 1966 N N . GLY A 1 239 ? -16.784 -15.210 -9.230 1.00 56.69 239 GLY A N 1
ATOM 1967 C CA . GLY A 1 239 ? -16.764 -15.402 -10.683 1.00 56.69 239 GLY A CA 1
ATOM 1968 C C . GLY A 1 239 ? -15.617 -16.299 -11.152 1.00 56.69 239 GLY A C 1
ATOM 1969 O O . GLY A 1 239 ? -15.013 -16.024 -12.187 1.00 56.69 239 GLY A O 1
ATOM 1970 N N . ASP A 1 240 ? -15.283 -17.328 -10.369 1.00 59.09 240 ASP A N 1
ATOM 1971 C CA . ASP A 1 240 ? -14.154 -18.232 -10.601 1.00 59.09 240 ASP A CA 1
ATOM 1972 C C . ASP A 1 240 ? -12.806 -17.493 -10.733 1.00 59.09 240 ASP A C 1
ATOM 1974 O O . ASP A 1 240 ? -11.986 -17.878 -11.555 1.00 59.09 240 ASP A O 1
ATOM 1978 N N . GLY A 1 241 ? -12.580 -16.374 -10.034 1.00 53.72 241 GLY A N 1
ATOM 1979 C CA . GLY A 1 241 ? -11.377 -15.539 -10.196 1.00 53.72 241 GLY A CA 1
ATOM 1980 C C . GLY A 1 241 ? -11.377 -14.649 -11.443 1.00 53.72 241 GLY A C 1
ATOM 1981 O O . GLY A 1 241 ? -10.561 -13.733 -11.562 1.00 53.72 241 GLY A O 1
ATOM 1982 N N . LYS A 1 242 ? -12.350 -14.834 -12.340 1.00 51.28 242 LYS A N 1
ATOM 1983 C CA . LYS A 1 242 ? -12.543 -14.042 -13.564 1.00 51.28 242 LYS A CA 1
ATOM 1984 C C . LYS A 1 242 ? -13.371 -12.787 -13.331 1.00 51.28 242 LYS A C 1
ATOM 1986 O O . LYS A 1 242 ? -13.856 -12.219 -14.296 1.00 51.28 242 LYS A O 1
ATOM 1991 N N . MET A 1 243 ? -13.605 -12.413 -12.082 1.00 50.44 243 MET A N 1
ATOM 1992 C CA . MET A 1 243 ? -14.389 -11.245 -11.682 1.00 50.44 243 MET A CA 1
ATOM 1993 C C . MET A 1 243 ? -13.687 -10.467 -10.565 1.00 50.44 243 MET A C 1
ATOM 1995 O O . MET A 1 243 ? -14.264 -9.579 -9.958 1.00 50.44 243 MET A O 1
ATOM 1999 N N . GLY A 1 244 ? -12.422 -10.776 -10.277 1.00 55.03 244 GLY A N 1
ATOM 2000 C CA . GLY A 1 244 ? -11.648 -10.034 -9.292 1.00 55.03 244 GLY A CA 1
ATOM 2001 C C . GLY A 1 244 ? -11.806 -10.427 -7.844 1.00 55.03 244 GLY A C 1
ATOM 2002 O O . GLY A 1 244 ? -12.254 -11.521 -7.541 1.00 55.03 244 GLY A O 1
ATOM 2003 N N . ALA A 1 245 ? -11.365 -9.523 -6.967 1.00 57.19 245 ALA A N 1
ATOM 2004 C CA . ALA A 1 245 ? -11.443 -9.673 -5.525 1.00 57.19 245 ALA A CA 1
ATOM 2005 C C . ALA A 1 245 ? -12.713 -9.000 -4.978 1.00 57.19 245 ALA A C 1
ATOM 2007 O O . ALA A 1 245 ? -12.958 -7.831 -5.283 1.00 57.19 245 ALA A O 1
ATOM 2008 N N . VAL A 1 246 ? -13.482 -9.705 -4.146 1.00 59.34 246 VAL A N 1
ATOM 2009 C CA . VAL A 1 246 ? -14.559 -9.116 -3.328 1.00 59.34 246 VAL A CA 1
ATOM 2010 C C . VAL A 1 246 ? -14.044 -8.635 -1.977 1.00 59.34 246 VAL A C 1
ATOM 2012 O O . VAL A 1 246 ? -13.067 -9.165 -1.445 1.00 59.34 246 VAL A O 1
ATOM 2015 N N . ASN A 1 247 ? -14.723 -7.638 -1.407 1.00 55.66 247 ASN A N 1
ATOM 2016 C CA . ASN A 1 247 ? -14.329 -7.026 -0.136 1.00 55.66 247 ASN A CA 1
ATOM 2017 C C . ASN A 1 247 ? -14.874 -7.762 1.100 1.00 55.66 247 ASN A C 1
ATOM 2019 O O . ASN A 1 247 ? -14.370 -7.509 2.187 1.00 55.66 247 ASN A O 1
ATOM 2023 N N . GLY A 1 248 ? -15.854 -8.666 0.964 1.00 57.03 248 GLY A N 1
ATOM 2024 C CA . GLY A 1 248 ? -16.492 -9.315 2.113 1.00 57.03 248 GLY A CA 1
ATOM 2025 C C . GLY A 1 248 ? -16.973 -10.740 1.846 1.00 57.03 248 GLY A C 1
ATOM 2026 O O . GLY A 1 248 ? -17.342 -11.097 0.727 1.00 57.03 248 GLY A O 1
ATOM 2027 N N . MET A 1 249 ? -16.971 -11.553 2.902 1.00 60.47 249 MET A N 1
ATOM 2028 C CA . MET A 1 249 ? -17.491 -12.919 2.928 1.00 60.47 249 MET A CA 1
ATOM 2029 C C . MET A 1 249 ? -18.450 -13.073 4.116 1.00 60.47 249 MET A C 1
ATOM 2031 O O . MET A 1 249 ? -18.365 -12.372 5.122 1.00 60.47 249 MET A O 1
ATOM 2035 N N . ARG A 1 250 ? -19.381 -14.019 4.036 1.00 60.69 250 ARG A N 1
ATOM 2036 C CA . ARG A 1 250 ? -20.143 -14.443 5.214 1.00 60.69 250 ARG A CA 1
ATOM 2037 C C . ARG A 1 250 ? -19.260 -15.301 6.133 1.00 60.69 250 ARG A C 1
ATOM 2039 O O . ARG A 1 250 ? -18.332 -15.936 5.627 1.00 60.69 250 ARG A O 1
ATOM 2046 N N . PRO A 1 251 ? -19.569 -15.395 7.443 1.00 54.59 251 PRO A N 1
ATOM 2047 C CA . PRO A 1 251 ? -18.828 -16.247 8.386 1.00 54.59 251 PRO A CA 1
ATOM 2048 C C . PRO A 1 251 ? -18.725 -17.720 7.963 1.00 54.59 251 PRO A C 1
ATOM 2050 O O . PRO A 1 251 ? -17.777 -18.412 8.308 1.00 54.59 251 PRO A O 1
ATOM 2053 N N . ASP A 1 252 ? -19.672 -18.208 7.159 1.00 60.84 252 ASP A N 1
ATOM 2054 C CA . ASP A 1 252 ? -19.660 -19.563 6.591 1.00 60.84 252 ASP A CA 1
ATOM 2055 C C . ASP A 1 252 ? -18.796 -19.707 5.316 1.00 60.84 252 ASP A C 1
ATOM 2057 O O . ASP A 1 252 ? -18.778 -20.763 4.678 1.00 60.84 252 ASP A O 1
ATOM 2061 N N . GLY A 1 253 ? -18.086 -18.650 4.908 1.00 57.59 253 GLY A N 1
ATOM 2062 C CA . GLY A 1 253 ? -17.237 -18.626 3.721 1.00 57.59 253 GLY A CA 1
ATOM 2063 C C . GLY A 1 253 ? -18.001 -18.555 2.395 1.00 57.59 253 GLY A C 1
ATOM 2064 O O . GLY A 1 253 ? -17.424 -18.884 1.348 1.00 57.59 253 GLY A O 1
ATOM 2065 N N . THR A 1 254 ? -19.278 -18.156 2.406 1.00 66.56 254 THR A N 1
ATOM 2066 C CA . THR A 1 254 ? -20.059 -17.841 1.197 1.00 66.56 254 THR A CA 1
ATOM 2067 C C . THR A 1 254 ? -19.978 -16.353 0.833 1.00 66.56 254 THR A C 1
ATOM 2069 O O . THR A 1 254 ? -19.744 -15.505 1.689 1.00 66.56 254 THR A O 1
ATOM 2072 N N . LEU A 1 255 ? -20.132 -16.019 -0.453 1.00 61.31 255 LEU A N 1
ATOM 2073 C CA . LEU A 1 255 ? -20.098 -14.626 -0.927 1.00 61.31 255 LEU A CA 1
ATOM 2074 C C . LEU A 1 255 ? -21.277 -13.818 -0.371 1.00 61.31 255 LEU A C 1
ATOM 2076 O O . LEU A 1 255 ? -22.425 -14.275 -0.457 1.00 61.31 255 LEU A O 1
ATOM 2080 N N . ASP A 1 256 ? -21.031 -12.588 0.086 1.00 60.91 256 ASP A N 1
ATOM 2081 C CA . ASP A 1 256 ? -22.108 -11.678 0.486 1.00 60.91 256 ASP A CA 1
ATOM 2082 C C . ASP A 1 256 ? -22.765 -10.974 -0.720 1.00 60.91 256 ASP A C 1
ATOM 2084 O O . ASP A 1 256 ? -22.679 -9.766 -0.936 1.00 60.91 256 ASP A O 1
ATOM 2088 N N . ARG A 1 257 ? -23.518 -11.755 -1.505 1.00 54.41 257 ARG A N 1
ATOM 2089 C CA . ARG A 1 257 ? -24.177 -11.297 -2.745 1.00 54.41 257 ARG A CA 1
ATOM 2090 C C . ARG A 1 257 ? -25.252 -10.222 -2.555 1.00 54.41 257 ARG A C 1
ATOM 2092 O O . ARG A 1 257 ? -25.715 -9.664 -3.545 1.00 54.41 257 ARG A O 1
ATOM 2099 N N . ALA A 1 258 ? -25.690 -9.952 -1.325 1.00 46.72 258 ALA A N 1
ATOM 2100 C CA . ALA A 1 258 ? -26.678 -8.906 -1.057 1.00 46.72 258 ALA A CA 1
ATOM 2101 C C . ALA A 1 258 ? -26.078 -7.491 -1.167 1.00 46.72 258 ALA A C 1
ATOM 2103 O O . ALA A 1 258 ? -26.830 -6.519 -1.223 1.00 46.72 258 ALA A O 1
ATOM 2104 N N . ARG A 1 259 ? -24.741 -7.382 -1.191 1.00 48.84 259 ARG A N 1
ATOM 2105 C CA . ARG A 1 259 ? -23.996 -6.119 -1.080 1.00 48.84 259 ARG A CA 1
ATOM 2106 C C . ARG A 1 259 ? -22.951 -5.915 -2.201 1.00 48.84 259 ARG A C 1
ATOM 2108 O O . ARG A 1 259 ? -22.297 -4.882 -2.242 1.00 48.84 259 ARG A O 1
ATOM 2115 N N . ASP A 1 260 ? -22.857 -6.851 -3.154 1.00 41.53 260 ASP A N 1
ATOM 2116 C CA . ASP A 1 260 ? -21.781 -6.972 -4.162 1.00 41.53 260 ASP A CA 1
ATOM 2117 C C . ASP A 1 260 ? -22.189 -6.577 -5.601 1.00 41.53 260 ASP A C 1
ATOM 2119 O O . ASP A 1 260 ? -22.007 -7.347 -6.547 1.00 41.53 260 ASP A O 1
ATOM 2123 N N . SER A 1 261 ? -22.759 -5.390 -5.835 1.00 29.55 261 SER A N 1
ATOM 2124 C CA . SER A 1 261 ? -23.247 -5.057 -7.188 1.00 29.55 261 SER A CA 1
ATOM 2125 C C . SER A 1 261 ? -22.309 -4.267 -8.113 1.00 29.55 261 SER A C 1
ATOM 2127 O O . SER A 1 261 ? -22.755 -4.006 -9.225 1.00 29.55 261 SER A O 1
ATOM 2129 N N . LEU A 1 262 ? -21.061 -3.882 -7.771 1.00 31.47 262 LEU A N 1
ATOM 2130 C CA . LEU A 1 262 ? -20.361 -2.889 -8.629 1.00 31.47 262 LEU A CA 1
ATOM 2131 C C . LEU A 1 262 ? -18.869 -3.019 -9.014 1.00 31.47 262 LEU A C 1
ATOM 2133 O O . LEU A 1 262 ? -18.525 -2.402 -10.017 1.00 31.47 262 LEU A O 1
ATOM 2137 N N . MET A 1 263 ? -17.980 -3.800 -8.383 1.00 37.56 263 MET A N 1
ATOM 2138 C CA . MET A 1 263 ? -16.523 -3.68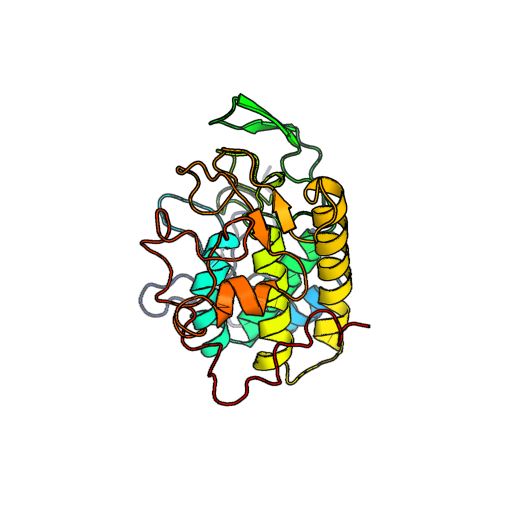0 -8.697 1.00 37.56 263 MET A CA 1
ATOM 2139 C C . MET A 1 263 ? -15.815 -4.953 -9.189 1.00 37.56 263 MET A C 1
ATOM 2141 O O . MET A 1 263 ? -14.600 -5.092 -9.091 1.00 37.56 263 MET A O 1
ATOM 2145 N N . ALA A 1 264 ? -16.562 -5.872 -9.792 1.00 31.66 264 ALA A N 1
ATOM 2146 C CA . ALA A 1 264 ? -16.036 -7.136 -10.308 1.00 31.66 264 ALA A CA 1
ATOM 2147 C C . ALA A 1 264 ? -15.287 -7.047 -11.660 1.00 31.66 264 ALA A C 1
ATOM 2149 O O . ALA A 1 264 ? -14.460 -7.875 -12.026 1.00 31.66 264 ALA A O 1
ATOM 2150 N N . ASN A 1 265 ? -15.595 -6.016 -12.445 1.00 27.92 265 ASN A N 1
ATOM 2151 C CA . ASN A 1 265 ? -15.151 -5.825 -13.832 1.00 27.92 265 ASN A CA 1
ATOM 2152 C C . ASN A 1 265 ? -13.627 -5.904 -14.098 1.00 27.92 265 ASN A C 1
ATOM 2154 O O . ASN A 1 265 ? -13.215 -6.282 -15.195 1.00 27.92 265 ASN A O 1
ATOM 2158 N N . GLN A 1 266 ? -12.776 -5.477 -13.160 1.00 31.44 266 GLN A N 1
ATOM 2159 C CA . GLN A 1 266 ? -11.447 -4.950 -13.533 1.00 31.44 266 GLN A CA 1
ATOM 2160 C C . GLN A 1 266 ? -10.250 -5.867 -13.240 1.00 31.44 266 GLN A C 1
ATOM 2162 O O . GLN A 1 266 ? -9.155 -5.617 -13.732 1.00 31.44 266 GLN A O 1
ATOM 2167 N N . LEU A 1 267 ? -10.444 -6.958 -12.501 1.00 32.94 267 LEU A N 1
ATOM 2168 C CA . LEU A 1 267 ? -9.361 -7.850 -12.045 1.00 32.94 267 LEU A CA 1
ATOM 2169 C C . LEU A 1 267 ? -9.368 -9.224 -12.751 1.00 32.94 267 LEU A C 1
ATOM 2171 O O . LEU A 1 267 ? -8.460 -10.033 -12.561 1.00 32.94 267 LEU A O 1
ATOM 2175 N N . CYS A 1 268 ? -10.368 -9.464 -13.602 1.00 31.17 268 CYS A N 1
ATOM 2176 C CA . CYS A 1 268 ? -10.623 -10.693 -14.363 1.00 31.17 268 CYS A CA 1
ATOM 2177 C C . CYS A 1 268 ? -9.428 -11.174 -15.204 1.00 31.17 268 CYS A C 1
ATOM 2179 O O . CYS A 1 268 ? -9.280 -12.365 -15.458 1.00 31.17 268 CYS A O 1
ATOM 2181 N N . GLY A 1 269 ? -8.595 -10.238 -15.667 1.00 31.34 269 GLY A N 1
ATOM 2182 C CA . GLY A 1 269 ? -7.457 -10.512 -16.548 1.00 31.34 269 GLY A CA 1
ATOM 2183 C C . GLY A 1 269 ? -6.160 -10.912 -15.837 1.00 31.34 269 GLY A C 1
ATOM 2184 O O . GLY A 1 269 ? -5.202 -11.266 -16.515 1.00 31.34 269 GLY A O 1
ATOM 2185 N N . ILE A 1 270 ? -6.099 -10.834 -14.501 1.00 40.19 270 ILE A N 1
ATOM 2186 C CA . ILE A 1 270 ? -4.876 -11.086 -13.707 1.00 40.19 270 ILE A CA 1
ATOM 2187 C C . ILE A 1 270 ? -4.736 -12.569 -13.343 1.00 40.19 270 ILE A C 1
ATOM 2189 O O . ILE A 1 270 ? -3.627 -13.085 -13.204 1.00 40.19 270 ILE A O 1
ATOM 2193 N N . TRP A 1 271 ? -5.864 -13.262 -13.212 1.00 41.53 271 TRP A N 1
ATOM 2194 C CA . TRP A 1 271 ? -5.958 -14.598 -12.634 1.00 41.53 271 TRP A CA 1
ATOM 2195 C C . TRP A 1 271 ? -6.487 -15.590 -13.667 1.00 41.53 271 TRP A C 1
ATOM 2197 O O . TRP A 1 271 ? -7.545 -16.184 -13.498 1.00 41.53 271 TRP A O 1
ATOM 2207 N N . ASP A 1 272 ? -5.767 -15.739 -14.781 1.00 37.69 272 ASP A N 1
ATOM 2208 C CA . ASP A 1 272 ? -6.067 -16.798 -15.743 1.00 37.69 272 ASP A CA 1
ATOM 2209 C C . ASP A 1 272 ? -6.003 -18.172 -15.043 1.00 37.69 272 ASP A C 1
ATOM 2211 O O . ASP A 1 272 ? -4.939 -18.650 -14.638 1.00 37.69 272 ASP A O 1
ATOM 2215 N N . ASN A 1 273 ? -7.171 -18.809 -14.929 1.00 39.00 273 ASN A N 1
ATOM 2216 C CA . ASN A 1 273 ? -7.397 -20.132 -14.342 1.00 39.00 273 ASN A CA 1
ATOM 2217 C C . ASN A 1 273 ? -6.673 -21.276 -15.067 1.00 39.00 273 ASN A C 1
ATOM 2219 O O . ASN A 1 273 ? -6.821 -22.432 -14.675 1.00 39.00 273 ASN A O 1
ATOM 2223 N N . SER A 1 274 ? -5.893 -21.003 -16.115 1.00 37.25 274 SER A N 1
ATOM 2224 C CA . SER A 1 274 ? -5.088 -22.021 -16.790 1.00 37.25 274 SER A CA 1
ATOM 2225 C C . SER A 1 274 ? -3.954 -22.595 -15.920 1.00 37.25 274 SER A C 1
ATOM 2227 O O . SER A 1 274 ? -3.356 -23.601 -16.308 1.00 37.25 274 SER A O 1
ATOM 2229 N N . LYS A 1 275 ? -3.643 -21.999 -14.750 1.00 37.59 275 LYS A N 1
ATOM 2230 C CA . LYS A 1 275 ? -2.597 -22.475 -13.813 1.00 37.59 275 LYS A CA 1
ATOM 2231 C C . LYS A 1 275 ? -2.987 -22.291 -12.328 1.00 37.59 275 LYS A C 1
ATOM 2233 O O . LYS A 1 275 ? -2.374 -21.466 -11.647 1.00 37.59 275 LYS A O 1
ATOM 2238 N N . PRO A 1 276 ? -3.949 -23.073 -11.797 1.00 34.19 276 PRO A N 1
ATOM 2239 C CA . PRO A 1 276 ? -4.481 -22.939 -10.428 1.00 34.19 276 PRO A CA 1
ATOM 2240 C C . PRO A 1 276 ? -3.456 -23.212 -9.307 1.00 34.19 276 PRO A C 1
ATOM 2242 O O . PRO A 1 276 ? -3.692 -22.913 -8.142 1.00 34.19 276 PRO A O 1
ATOM 2245 N N . GLU A 1 277 ? -2.275 -23.716 -9.653 1.00 34.16 277 GLU A N 1
ATOM 2246 C CA . GLU A 1 277 ? -1.226 -24.153 -8.723 1.00 34.16 277 GLU A CA 1
ATOM 2247 C C . GLU A 1 277 ? -0.315 -23.004 -8.240 1.00 34.16 277 GLU A C 1
ATOM 2249 O O . GLU A 1 277 ? 0.654 -23.233 -7.527 1.00 34.16 277 GLU A O 1
ATOM 2254 N N . LYS A 1 278 ? -0.583 -21.752 -8.648 1.00 39.72 278 LYS A N 1
ATOM 2255 C CA . LYS A 1 278 ? 0.338 -20.610 -8.456 1.00 39.72 278 LYS A CA 1
ATOM 2256 C C . LYS A 1 278 ? -0.071 -19.580 -7.401 1.00 39.72 278 LYS A C 1
ATOM 2258 O O . LYS A 1 278 ? 0.674 -18.628 -7.175 1.00 39.72 278 LYS A O 1
ATOM 2263 N N . ALA A 1 279 ? -1.214 -19.761 -6.749 1.00 36.28 279 ALA A N 1
ATOM 2264 C CA . ALA A 1 279 ? -1.719 -18.821 -5.748 1.00 36.28 279 ALA A CA 1
ATOM 2265 C C . ALA A 1 279 ? -1.860 -19.421 -4.339 1.00 36.28 279 ALA A C 1
ATOM 2267 O O . ALA A 1 279 ? -2.068 -18.685 -3.379 1.00 36.28 279 ALA A O 1
ATOM 2268 N N . PHE A 1 280 ? -1.625 -20.729 -4.199 1.00 31.48 280 PHE A N 1
ATOM 2269 C CA . PHE A 1 280 ? -1.579 -21.455 -2.922 1.00 31.48 280 PHE A CA 1
ATOM 2270 C C . PHE A 1 280 ? -0.387 -21.047 -2.020 1.00 31.48 280 PHE A C 1
ATOM 2272 O O . PHE A 1 280 ? -0.229 -21.531 -0.904 1.00 31.48 280 PHE A O 1
ATOM 2279 N N . ASP A 1 281 ? 0.444 -20.115 -2.486 1.00 38.75 281 ASP A N 1
ATOM 2280 C CA . ASP A 1 281 ? 1.816 -19.933 -2.021 1.00 38.75 281 ASP A CA 1
ATOM 2281 C C . ASP A 1 281 ? 2.124 -18.543 -1.434 1.00 38.75 281 ASP A C 1
ATOM 2283 O O . ASP A 1 281 ? 3.244 -18.297 -1.002 1.00 38.75 281 ASP A O 1
ATOM 2287 N N . ALA A 1 282 ? 1.160 -17.623 -1.323 1.00 37.44 282 ALA A N 1
ATOM 2288 C CA . ALA A 1 282 ? 1.456 -16.282 -0.793 1.00 37.44 282 ALA A CA 1
ATOM 2289 C C . ALA A 1 282 ? 1.886 -16.284 0.695 1.00 37.44 282 ALA A C 1
ATOM 2291 O O . ALA A 1 282 ? 2.671 -15.438 1.107 1.00 37.44 282 ALA A O 1
ATOM 2292 N N . TYR A 1 283 ? 1.424 -17.251 1.501 1.00 33.34 283 TYR A N 1
ATOM 2293 C CA . TYR A 1 283 ? 1.822 -17.403 2.914 1.00 33.34 283 TYR A CA 1
ATOM 2294 C C . TYR A 1 283 ? 2.838 -18.538 3.138 1.00 33.34 283 TYR A C 1
ATOM 2296 O O . TYR A 1 283 ? 3.709 -18.432 4.001 1.00 33.34 283 TYR A O 1
ATOM 2304 N N . VAL A 1 284 ? 2.753 -19.621 2.356 1.00 31.33 284 VAL A N 1
ATOM 2305 C CA . VAL A 1 284 ? 3.623 -20.805 2.493 1.00 31.33 284 VAL A CA 1
ATOM 2306 C C . VAL A 1 284 ? 4.992 -20.589 1.836 1.00 31.33 284 VAL A C 1
ATOM 2308 O O . VAL A 1 284 ? 5.996 -21.030 2.384 1.00 31.33 284 VAL A O 1
ATOM 2311 N N . TYR A 1 285 ? 5.065 -19.846 0.729 1.00 31.11 285 TYR A N 1
ATOM 2312 C CA . TYR A 1 285 ? 6.308 -19.608 -0.024 1.00 31.11 285 TYR A CA 1
ATOM 2313 C C . TYR A 1 285 ? 7.127 -18.419 0.496 1.00 31.11 285 TYR A C 1
ATOM 2315 O O . TYR A 1 285 ? 8.252 -18.199 0.051 1.00 31.11 285 TYR A O 1
ATOM 2323 N N . MET A 1 286 ? 6.562 -17.638 1.423 1.00 35.41 286 MET A N 1
ATOM 2324 C CA . MET A 1 286 ? 7.272 -16.570 2.131 1.00 35.41 286 MET A CA 1
ATOM 2325 C C . MET A 1 286 ? 7.910 -17.044 3.456 1.00 35.41 286 MET A C 1
ATOM 2327 O O . MET A 1 286 ? 8.480 -16.229 4.189 1.00 35.41 286 MET A O 1
ATOM 2331 N N . ARG A 1 287 ? 7.817 -18.339 3.790 1.00 28.11 287 ARG A N 1
ATOM 2332 C CA . ARG A 1 287 ? 8.642 -18.965 4.835 1.00 28.11 287 ARG A CA 1
ATOM 2333 C C . ARG A 1 287 ? 9.987 -19.430 4.292 1.00 28.11 287 ARG A C 1
ATOM 2335 O O . ARG A 1 287 ? 10.037 -19.880 3.128 1.00 28.11 287 ARG A O 1
#